Protein AF-A0A1A9C4Y2-F1 (afdb_monomer_lite)

pLDDT: mean 73.57, std 19.13, range [26.88, 97.81]

Foldseek 3Di:
DDDDDDDDDDDDDDPPDDPDVVVVVVVVPDDDPPPPDPQPAQLQNDFAAEEEEALAVLLVQLLVCQVVVHHFLQLLCLNNRNHQYEYEQVSLVVNLVVLVVCVVVPRPGDSVSSVCCSPVRVVVSYHYDHQPPQDFDPLLVVCCVPDVVCSSSVSVCQLQPQHAYDDPDPSCVVSVNHFPPSVVLSVLSNLLSVLSVLLVVLLVVVVVVPDPCPVLNVCCSVPVVVSLVVLVVQVVVCVVCVVVDDPVRNVVSVVCSVVCCVRRPVSVVSNVVSVVVSVVSGDYDQDPDPSSVVSNVVSRDRRD

Sequence (304 aa):
MMVHPTDIPGPARVPALRENPCTKALMGAYAPVMYSSTHPLPVTGGGFRLGVFDTSVLTSDVTAALKRGQPSSILAGMRHGTLRGFIPHYVWAEVPRVLADRKREGGTFDLARAERLWWQQYVPLLHVVCVDGLPMTAAADKLAHEDLSDVGILQLAGVLAPVVLLAADRDLIRQGVAVPNWEAVRSVLGRIGRAEAGMQGSTSTIVGAGCGLAGAVRLARAHPVAAGVVVAAAGAYAYLNRSRFSSDTRAKLAQFGTEAFKILGEPFVQHEVHGRDWNQAQRGTAGDDVLSQVARLLARAPSR

Secondary structure (DSSP, 8-state):
-PPP---PPPPPPPPP----HHHHHHHTT---------PPPPTT-PPPEEEEE-HHHHHHHHHHHHHHTS--HHHHHHHTTSEEEEEEHHHHHHHHHHHHHHHHTT--S-HHHHHHHIIIIIGGGEEEE--TTPPPPHHHHHHTTT-GGGHHHHHHHHHH-SBEEE---HHHHHTT-BPSSHHHHHHHHHHHHHHHHHHHHHHHHHHHT--STHHHHHHHHH-HHHHHHHHHHHHHHHHHTGGGS-HHHHHHHHHHHHHHHHHHTHHHHHHHHHHHHHHHH-BSPPP-SHHHHHHHHHHHSPP-

Structure (mmCIF, N/CA/C/O backbone):
data_AF-A0A1A9C4Y2-F1
#
_entry.id   AF-A0A1A9C4Y2-F1
#
loop_
_atom_site.group_PDB
_atom_site.id
_atom_site.type_symbol
_atom_site.label_atom_id
_atom_site.label_alt_id
_atom_site.label_comp_id
_atom_site.label_asym_id
_atom_site.label_entity_id
_atom_site.label_seq_id
_atom_site.pdbx_PDB_ins_code
_atom_site.Cartn_x
_atom_site.Cartn_y
_atom_site.Cartn_z
_atom_site.occupancy
_atom_site.B_iso_or_equiv
_atom_site.auth_seq_id
_atom_site.auth_comp_id
_atom_site.auth_asym_id
_atom_site.auth_atom_id
_atom_site.pdbx_PDB_model_num
ATOM 1 N N . MET A 1 1 ? 69.169 -45.550 1.983 1.00 40.50 1 MET A N 1
ATOM 2 C CA . MET A 1 1 ? 68.158 -45.042 1.034 1.00 40.50 1 MET A CA 1
ATOM 3 C C . MET A 1 1 ? 67.257 -44.105 1.832 1.00 40.50 1 MET A C 1
ATOM 5 O O . MET A 1 1 ? 66.413 -44.576 2.579 1.00 40.50 1 MET A O 1
ATOM 9 N N . MET A 1 2 ? 67.590 -42.810 1.847 1.00 32.75 2 MET A N 1
ATOM 10 C CA . MET A 1 2 ? 66.900 -41.784 2.642 1.00 32.75 2 MET A CA 1
ATOM 11 C C . MET A 1 2 ? 65.686 -41.277 1.864 1.00 32.75 2 MET A C 1
ATOM 13 O O . MET A 1 2 ? 65.822 -40.915 0.699 1.00 32.75 2 MET A O 1
ATOM 17 N N . VAL A 1 3 ? 64.521 -41.257 2.506 1.00 38.78 3 VAL A N 1
ATOM 18 C CA . VAL A 1 3 ? 63.283 -40.699 1.953 1.00 38.78 3 VAL A CA 1
ATOM 19 C C . VAL A 1 3 ? 63.138 -39.271 2.480 1.00 38.78 3 VAL A C 1
ATOM 21 O O . VAL A 1 3 ? 63.053 -39.061 3.688 1.00 38.78 3 VAL A O 1
ATOM 24 N N . HIS A 1 4 ? 63.160 -38.299 1.569 1.00 37.34 4 HIS A N 1
ATOM 25 C CA . HIS A 1 4 ? 62.875 -36.888 1.838 1.00 37.34 4 HIS A CA 1
ATOM 26 C C . HIS A 1 4 ? 61.364 -36.668 2.044 1.00 37.34 4 HIS A C 1
ATOM 28 O O . HIS A 1 4 ? 60.582 -37.194 1.252 1.00 37.34 4 HIS A O 1
ATOM 34 N N . PRO A 1 5 ? 60.936 -35.862 3.034 1.00 46.91 5 PRO A N 1
ATOM 35 C CA . PRO A 1 5 ? 59.549 -35.446 3.182 1.00 46.91 5 PRO A CA 1
ATOM 36 C C . PRO A 1 5 ? 59.369 -33.986 2.741 1.00 46.91 5 PRO A C 1
ATOM 38 O O . PRO A 1 5 ? 59.703 -33.065 3.481 1.00 46.91 5 PRO A O 1
ATOM 41 N N . THR A 1 6 ? 58.794 -33.766 1.563 1.00 44.69 6 THR A N 1
ATOM 42 C CA . THR A 1 6 ? 58.187 -32.484 1.176 1.00 44.69 6 THR A CA 1
ATOM 43 C C . THR A 1 6 ? 57.052 -32.779 0.211 1.00 44.69 6 THR A C 1
ATOM 45 O O . THR A 1 6 ? 57.321 -33.278 -0.873 1.00 44.69 6 THR A O 1
ATOM 48 N N . ASP A 1 7 ? 55.811 -32.558 0.655 1.00 37.84 7 ASP A N 1
ATOM 49 C CA . ASP A 1 7 ? 54.750 -31.885 -0.113 1.00 37.84 7 ASP A CA 1
ATOM 50 C C . ASP A 1 7 ? 53.434 -31.925 0.680 1.00 37.84 7 ASP A C 1
ATOM 52 O O . ASP A 1 7 ? 52.644 -32.864 0.609 1.00 37.84 7 ASP A O 1
ATOM 56 N N . ILE A 1 8 ? 53.207 -30.874 1.475 1.00 44.69 8 ILE A N 1
ATOM 57 C CA . ILE A 1 8 ? 51.890 -30.547 2.033 1.00 44.69 8 ILE A CA 1
ATOM 58 C C . ILE A 1 8 ? 51.267 -29.506 1.090 1.00 44.69 8 ILE A C 1
ATOM 60 O O . ILE A 1 8 ? 51.819 -28.409 0.975 1.00 44.69 8 ILE A O 1
ATOM 64 N N . PRO A 1 9 ? 50.142 -29.792 0.411 1.00 43.38 9 PRO A N 1
ATOM 65 C CA . PRO A 1 9 ? 49.471 -28.799 -0.416 1.00 43.38 9 PRO A CA 1
ATOM 66 C C . PRO A 1 9 ? 48.837 -27.711 0.464 1.00 43.38 9 PRO A C 1
ATOM 68 O O . PRO A 1 9 ? 48.047 -27.993 1.365 1.00 43.38 9 PRO A O 1
ATOM 71 N N . GLY A 1 10 ? 49.209 -26.455 0.203 1.00 47.53 10 GLY A N 1
ATOM 72 C CA . GLY A 1 10 ? 48.652 -25.276 0.867 1.00 47.53 10 GLY A CA 1
ATOM 73 C C . GLY A 1 10 ? 47.168 -25.042 0.537 1.00 47.53 10 GLY A C 1
ATOM 74 O O . GLY A 1 10 ? 46.666 -25.544 -0.471 1.00 47.53 10 GLY A O 1
ATOM 75 N N . PRO A 1 11 ? 46.446 -24.272 1.372 1.00 41.12 11 PRO A N 1
ATOM 76 C CA . PRO A 1 11 ? 45.010 -24.072 1.228 1.00 41.12 11 PRO A CA 1
ATOM 77 C C . PRO A 1 11 ? 44.665 -23.345 -0.077 1.00 41.12 11 PRO A C 1
ATOM 79 O O . PRO A 1 11 ? 45.258 -22.323 -0.430 1.00 41.12 11 PRO A O 1
ATOM 82 N N . ALA A 1 12 ? 43.667 -23.887 -0.776 1.00 40.19 12 ALA A N 1
ATOM 83 C CA . ALA A 1 12 ? 43.090 -23.317 -1.982 1.00 40.19 12 ALA A CA 1
ATOM 84 C C . ALA A 1 12 ? 42.661 -21.858 -1.753 1.00 40.19 12 ALA A C 1
ATOM 86 O O . ALA A 1 12 ? 41.951 -21.539 -0.797 1.00 40.19 12 ALA A O 1
ATOM 87 N N . ARG A 1 13 ? 43.092 -20.969 -2.655 1.00 39.22 13 ARG A N 1
ATOM 88 C CA . ARG A 1 13 ? 42.659 -19.569 -2.697 1.00 39.22 13 ARG A CA 1
ATOM 89 C C . ARG A 1 13 ? 41.138 -19.514 -2.841 1.00 39.22 13 ARG A C 1
ATOM 91 O O . ARG A 1 13 ? 40.595 -19.937 -3.859 1.00 39.22 13 ARG A O 1
ATOM 98 N N . VAL A 1 14 ? 40.474 -18.960 -1.831 1.00 38.97 14 VAL A N 1
ATOM 99 C CA . VAL A 1 14 ? 39.060 -18.572 -1.883 1.00 38.97 14 VAL A CA 1
ATOM 100 C C . VAL A 1 14 ? 38.890 -17.556 -3.023 1.00 38.97 14 VAL A C 1
ATOM 102 O O . VAL A 1 14 ? 39.620 -16.560 -3.043 1.00 38.97 14 VAL A O 1
ATOM 105 N N . PRO A 1 15 ? 37.988 -17.778 -3.996 1.00 40.22 15 PRO A N 1
ATOM 106 C CA . PRO A 1 15 ? 37.733 -16.797 -5.040 1.00 40.22 15 PRO A CA 1
ATOM 107 C C . PRO A 1 15 ? 37.172 -15.519 -4.413 1.00 40.22 15 PRO A C 1
ATOM 109 O O . PRO A 1 15 ? 36.261 -15.563 -3.586 1.00 40.22 15 PRO A O 1
ATOM 112 N N . ALA A 1 16 ? 37.744 -14.381 -4.806 1.00 39.72 16 ALA A N 1
ATOM 113 C CA . ALA A 1 16 ? 37.289 -13.062 -4.398 1.00 39.72 16 ALA A CA 1
ATOM 114 C C . ALA A 1 16 ? 35.780 -12.929 -4.659 1.00 39.72 16 ALA A C 1
ATOM 116 O O . ALA A 1 16 ? 35.327 -13.084 -5.796 1.00 39.72 16 ALA A O 1
ATOM 117 N N . LEU A 1 17 ? 35.014 -12.654 -3.600 1.00 41.69 17 LEU A N 1
ATOM 118 C CA . LEU A 1 17 ? 33.620 -12.234 -3.689 1.00 41.69 17 LEU A CA 1
ATOM 119 C C . LEU A 1 17 ? 33.554 -11.054 -4.663 1.00 41.69 17 LEU A C 1
ATOM 121 O O . LEU A 1 17 ? 34.039 -9.965 -4.358 1.00 41.69 17 LEU A O 1
ATOM 125 N N . ARG A 1 18 ? 32.995 -11.284 -5.857 1.00 40.78 18 ARG A N 1
ATOM 126 C CA . ARG A 1 18 ? 32.636 -10.212 -6.788 1.00 40.78 18 ARG A CA 1
ATOM 127 C C . ARG A 1 18 ? 31.735 -9.242 -6.030 1.00 40.78 18 ARG A C 1
ATOM 129 O O . ARG A 1 18 ? 30.640 -9.619 -5.618 1.00 40.78 18 ARG A O 1
ATOM 136 N N . GLU A 1 19 ? 32.213 -8.018 -5.833 1.00 41.62 19 GLU A N 1
ATOM 137 C CA . GLU A 1 19 ? 31.422 -6.931 -5.264 1.00 41.62 19 GLU A CA 1
ATOM 138 C C . GLU A 1 19 ? 30.123 -6.784 -6.066 1.00 41.62 19 GLU A C 1
ATOM 140 O O . GLU A 1 19 ? 30.147 -6.614 -7.287 1.00 41.62 19 GLU A O 1
ATOM 145 N N . ASN A 1 20 ? 28.983 -6.895 -5.380 1.00 47.50 20 ASN A N 1
ATOM 146 C CA . ASN A 1 20 ? 27.672 -6.760 -5.998 1.00 47.50 20 ASN A CA 1
ATOM 147 C C . ASN A 1 20 ? 27.503 -5.308 -6.510 1.00 47.50 20 ASN A C 1
ATOM 149 O O . ASN A 1 20 ? 27.647 -4.370 -5.716 1.00 47.50 20 ASN A O 1
ATOM 153 N N . PRO A 1 21 ? 27.201 -5.085 -7.805 1.00 48.34 21 PRO A N 1
ATOM 154 C CA . PRO A 1 21 ? 27.026 -3.746 -8.372 1.00 48.34 21 PRO A CA 1
ATOM 155 C C . PRO A 1 21 ? 25.936 -2.918 -7.668 1.00 48.34 21 PRO A C 1
ATOM 157 O O . PRO A 1 21 ? 26.051 -1.690 -7.619 1.00 48.34 21 PRO A O 1
ATOM 160 N N . CYS A 1 22 ? 24.946 -3.552 -7.027 1.00 45.97 22 CYS A N 1
ATOM 161 C CA . CYS A 1 22 ? 23.945 -2.858 -6.213 1.00 45.97 22 CYS A CA 1
ATOM 162 C C . CYS A 1 22 ? 24.547 -2.169 -4.986 1.00 45.97 22 CYS A C 1
ATOM 164 O O . CYS A 1 22 ? 24.126 -1.067 -4.640 1.00 45.97 22 CYS A O 1
ATOM 166 N N . THR A 1 23 ? 25.559 -2.767 -4.350 1.00 46.84 23 THR A N 1
ATOM 167 C CA . THR A 1 23 ? 26.225 -2.168 -3.185 1.00 46.84 23 THR A CA 1
ATOM 168 C C . THR A 1 23 ? 26.945 -0.883 -3.585 1.00 46.84 23 THR A C 1
ATOM 170 O O . THR A 1 23 ? 26.918 0.099 -2.852 1.00 46.84 23 THR A O 1
ATOM 173 N N . LYS A 1 24 ? 27.523 -0.845 -4.792 1.00 43.41 24 LYS A N 1
ATOM 174 C CA . LYS A 1 24 ? 28.260 0.314 -5.310 1.00 43.41 24 LYS A CA 1
ATOM 175 C C . LYS A 1 24 ? 27.331 1.446 -5.766 1.00 43.41 24 LYS A C 1
ATOM 177 O O . LYS A 1 24 ? 27.622 2.610 -5.500 1.00 43.41 24 LYS A O 1
ATOM 182 N N . ALA A 1 25 ? 26.194 1.110 -6.381 1.00 49.69 25 ALA A N 1
ATOM 183 C CA . ALA A 1 25 ? 25.176 2.084 -6.784 1.00 49.69 25 ALA A CA 1
ATOM 184 C C . ALA A 1 25 ? 24.425 2.691 -5.582 1.00 49.69 25 ALA A C 1
ATOM 186 O O . ALA A 1 25 ? 24.141 3.887 -5.583 1.00 49.69 25 ALA A O 1
ATOM 187 N N . LEU A 1 26 ? 24.162 1.899 -4.533 1.00 47.72 26 LEU A N 1
ATOM 188 C CA . LEU A 1 26 ? 23.546 2.387 -3.294 1.00 47.72 26 LEU A CA 1
ATOM 189 C C . LEU A 1 26 ? 24.539 3.138 -2.394 1.00 47.72 26 LEU A C 1
ATOM 191 O O . LEU A 1 26 ? 24.135 4.070 -1.714 1.00 47.72 26 LEU A O 1
ATOM 195 N N . MET A 1 27 ? 25.833 2.802 -2.389 1.00 41.94 27 MET A N 1
ATOM 196 C CA . MET A 1 27 ? 26.816 3.514 -1.553 1.00 41.94 27 MET A CA 1
ATOM 197 C C . MET A 1 27 ? 27.330 4.826 -2.164 1.00 41.94 27 MET A C 1
ATOM 199 O O . MET A 1 27 ? 27.737 5.713 -1.420 1.00 41.94 27 MET A O 1
ATOM 203 N N . GLY A 1 28 ? 27.288 4.999 -3.490 1.00 38.50 28 GLY A N 1
ATOM 204 C CA . GLY A 1 28 ? 27.789 6.212 -4.154 1.00 38.50 28 GLY A CA 1
ATOM 205 C C . GLY A 1 28 ? 26.920 7.469 -3.984 1.00 38.50 28 GLY A C 1
ATOM 206 O O . GLY A 1 28 ? 27.377 8.561 -4.309 1.00 38.50 28 GLY A O 1
ATOM 207 N N . ALA A 1 29 ? 25.686 7.332 -3.484 1.00 45.38 29 ALA A N 1
ATOM 208 C CA . ALA A 1 29 ? 24.693 8.413 -3.444 1.00 45.38 29 ALA A CA 1
ATOM 209 C C . ALA A 1 29 ? 24.212 8.808 -2.032 1.00 45.38 29 ALA A C 1
ATOM 211 O O . ALA A 1 29 ? 23.325 9.651 -1.912 1.00 45.38 29 ALA A O 1
ATOM 212 N N . TYR A 1 30 ? 24.771 8.236 -0.960 1.00 45.28 30 TYR A N 1
ATOM 213 C CA . TYR A 1 30 ? 24.241 8.427 0.394 1.00 45.28 30 TYR A CA 1
ATOM 214 C C . TYR A 1 30 ? 25.250 9.086 1.339 1.00 45.28 30 TYR A C 1
ATOM 216 O O . TYR A 1 30 ? 26.221 8.475 1.779 1.00 45.28 30 TYR A O 1
ATOM 224 N N . ALA A 1 31 ? 24.948 10.324 1.740 1.00 34.75 31 ALA A N 1
ATOM 225 C CA . ALA A 1 31 ? 25.305 10.778 3.078 1.00 34.75 31 ALA A CA 1
ATOM 226 C C . ALA A 1 31 ? 24.549 9.896 4.096 1.00 34.75 31 ALA A C 1
ATOM 228 O O . ALA A 1 31 ? 23.373 9.590 3.866 1.00 34.75 31 ALA A O 1
ATOM 229 N N . PRO A 1 32 ? 25.174 9.468 5.205 1.00 32.84 32 PRO A N 1
ATOM 230 C CA . PRO A 1 32 ? 24.534 8.598 6.178 1.00 32.84 32 PRO A CA 1
ATOM 231 C C . PRO A 1 32 ? 23.511 9.407 6.977 1.00 32.84 32 PRO A C 1
ATOM 233 O O . PRO A 1 32 ? 23.810 9.956 8.034 1.00 32.84 32 PRO A O 1
ATOM 236 N N . VAL A 1 33 ? 22.281 9.495 6.476 1.00 34.59 33 VAL A N 1
ATOM 237 C CA . VAL A 1 33 ? 21.148 9.910 7.299 1.00 34.59 33 VAL A CA 1
ATOM 238 C C . VAL A 1 33 ? 20.671 8.662 8.032 1.00 34.59 33 VAL A C 1
ATOM 240 O O . VAL A 1 33 ? 19.925 7.853 7.484 1.00 34.59 33 VAL A O 1
ATOM 243 N N . MET A 1 34 ? 21.146 8.474 9.266 1.00 26.88 34 MET A N 1
ATOM 244 C CA . MET A 1 34 ? 20.536 7.529 10.202 1.00 26.88 34 MET A CA 1
ATOM 245 C C . MET A 1 34 ? 19.100 7.987 10.484 1.00 26.88 34 MET A C 1
ATOM 247 O O . MET A 1 34 ? 18.851 8.786 11.384 1.00 26.88 34 MET A O 1
ATOM 251 N N . TYR A 1 35 ? 18.143 7.497 9.701 1.00 38.75 35 TYR A N 1
ATOM 252 C CA . TYR A 1 35 ? 16.731 7.592 10.042 1.00 38.75 35 TYR A CA 1
ATOM 253 C C . TYR A 1 35 ? 16.422 6.522 11.091 1.00 38.75 35 TYR A C 1
ATOM 255 O O . TYR A 1 35 ? 16.085 5.392 10.753 1.00 38.75 35 TYR A O 1
ATOM 263 N N . SER A 1 36 ? 16.524 6.884 12.374 1.00 33.50 36 SER A N 1
ATOM 264 C CA . SER A 1 36 ? 15.801 6.156 13.420 1.00 33.50 36 SER A CA 1
ATOM 265 C C . SER A 1 36 ? 14.328 6.500 13.248 1.00 33.50 36 SER A C 1
ATOM 267 O O . SER A 1 36 ? 13.845 7.538 13.701 1.00 33.50 36 SER A O 1
ATOM 269 N N . SER A 1 37 ? 13.630 5.669 12.485 1.00 41.12 37 SER A N 1
ATOM 270 C CA . SER A 1 37 ? 12.201 5.820 12.303 1.00 41.12 37 SER A CA 1
ATOM 271 C C . SER A 1 37 ? 11.471 4.987 13.347 1.00 41.12 37 SER A C 1
ATOM 273 O O . SER A 1 37 ? 11.148 3.813 13.141 1.00 41.12 37 SER A O 1
ATOM 275 N N . THR A 1 38 ? 11.201 5.613 14.492 1.00 45.81 38 THR A N 1
ATOM 276 C CA . THR A 1 38 ? 10.224 5.121 15.466 1.00 45.81 38 THR A CA 1
ATOM 277 C C . THR A 1 38 ? 8.823 5.322 14.891 1.00 45.81 38 THR A C 1
ATOM 279 O O . THR A 1 38 ? 8.076 6.221 15.275 1.00 45.81 38 THR A O 1
ATOM 282 N N . HIS A 1 39 ? 8.457 4.495 13.912 1.00 54.53 39 HIS A N 1
ATOM 283 C CA . HIS A 1 39 ? 7.082 4.450 13.442 1.00 54.53 39 HIS A CA 1
ATOM 284 C C . HIS A 1 39 ? 6.188 3.914 14.565 1.00 54.53 39 HIS A C 1
ATOM 286 O O . HIS A 1 39 ? 6.502 2.869 15.146 1.00 54.53 39 HIS A O 1
ATOM 292 N N . PRO A 1 40 ? 5.080 4.600 14.892 1.00 53.28 40 PRO A N 1
ATOM 293 C CA . PRO A 1 40 ? 4.144 4.099 15.882 1.00 53.28 40 PRO A CA 1
ATOM 294 C C . PRO A 1 40 ? 3.589 2.751 15.413 1.00 53.28 40 PRO A C 1
ATOM 296 O O . PRO A 1 40 ? 3.188 2.593 14.260 1.00 53.28 40 PRO A O 1
ATOM 299 N N . LEU A 1 41 ? 3.593 1.767 16.313 1.00 60.19 41 LEU A N 1
ATOM 300 C CA . LEU A 1 41 ? 2.946 0.482 16.070 1.00 60.19 41 LEU A CA 1
ATOM 301 C C . LEU A 1 41 ? 1.427 0.688 15.922 1.00 60.19 41 LEU A C 1
ATOM 303 O O . LEU A 1 41 ? 0.868 1.546 16.619 1.00 60.19 41 LEU A O 1
ATOM 307 N N . PRO A 1 42 ? 0.746 -0.103 15.071 1.00 60.50 42 PRO A N 1
ATOM 308 C CA . PRO A 1 42 ? -0.710 -0.086 14.978 1.00 60.50 42 PRO A CA 1
ATOM 309 C C . PRO A 1 42 ? -1.357 -0.263 16.352 1.00 60.50 42 PRO A C 1
ATOM 311 O O . PRO A 1 42 ? -0.952 -1.121 17.142 1.00 60.50 42 PRO A O 1
ATOM 314 N N . VAL A 1 43 ? -2.398 0.523 16.636 1.00 56.78 43 VAL A N 1
ATOM 315 C CA . VAL A 1 43 ? -3.063 0.528 17.957 1.00 56.78 43 VAL A CA 1
ATOM 316 C C . VAL A 1 43 ? -3.695 -0.819 18.300 1.00 56.78 43 VAL A C 1
ATOM 318 O O . VAL A 1 43 ? -3.795 -1.171 19.471 1.00 56.78 43 VAL A O 1
ATOM 321 N N . THR A 1 44 ? -4.096 -1.585 17.289 1.00 55.53 44 THR A N 1
ATOM 322 C CA . THR A 1 44 ? -4.737 -2.892 17.457 1.00 55.53 44 THR A CA 1
ATOM 323 C C . THR A 1 44 ? -3.750 -4.023 17.743 1.00 55.53 44 THR A C 1
ATOM 325 O O . THR A 1 44 ? -4.175 -5.166 17.883 1.00 55.53 44 THR A O 1
ATOM 328 N N . GLY A 1 45 ? -2.439 -3.748 17.806 1.00 52.19 45 GLY A N 1
ATOM 329 C CA . GLY A 1 45 ? -1.410 -4.781 17.963 1.00 52.19 45 GLY A CA 1
ATOM 330 C C . GLY A 1 45 ? -1.298 -5.732 16.763 1.00 52.19 45 GLY A C 1
ATOM 331 O O . GLY A 1 45 ? -0.500 -6.667 16.794 1.00 52.19 45 GLY A O 1
ATOM 332 N N . GLY A 1 46 ? -2.079 -5.501 15.700 1.00 55.72 46 GLY A N 1
ATOM 333 C CA . GLY A 1 46 ? -1.972 -6.221 14.438 1.00 55.72 46 GLY A CA 1
ATOM 334 C C . GLY A 1 46 ? -0.652 -5.897 13.741 1.00 55.72 46 GLY A C 1
ATOM 335 O O . GLY A 1 46 ? -0.196 -4.754 13.756 1.00 55.72 46 GL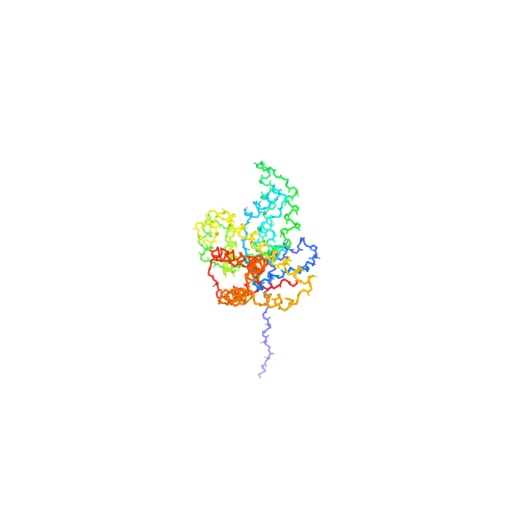Y A O 1
ATOM 336 N N . GLY A 1 47 ? -0.026 -6.907 13.134 1.00 65.50 47 GLY A N 1
ATOM 337 C CA . GLY A 1 47 ? 1.188 -6.716 12.339 1.00 65.50 47 GLY A CA 1
ATOM 338 C C . GLY A 1 47 ? 0.966 -5.769 11.154 1.00 65.50 47 GLY A C 1
ATOM 339 O O . GLY A 1 47 ? -0.162 -5.563 10.703 1.00 65.50 47 GLY A O 1
ATOM 340 N N . PHE A 1 48 ? 2.055 -5.204 10.629 1.00 75.00 48 PHE A N 1
ATOM 341 C CA . PHE A 1 48 ? 2.006 -4.323 9.462 1.00 75.00 48 PHE A CA 1
ATOM 342 C C . PHE A 1 48 ? 1.315 -5.003 8.276 1.00 75.00 48 PHE A C 1
ATOM 344 O O . PHE A 1 48 ? 1.623 -6.146 7.925 1.00 75.00 48 PHE A O 1
ATOM 351 N N . ARG A 1 49 ? 0.422 -4.268 7.609 1.00 86.75 49 ARG A N 1
ATOM 352 C CA . ARG A 1 49 ? -0.099 -4.673 6.302 1.00 86.75 49 ARG A CA 1
ATOM 353 C C . ARG A 1 49 ? 1.005 -4.490 5.276 1.00 86.75 49 ARG A C 1
ATOM 355 O O . ARG A 1 49 ? 1.584 -3.412 5.206 1.00 86.75 49 ARG A O 1
ATOM 362 N N . LEU A 1 50 ? 1.302 -5.521 4.498 1.00 91.31 50 LEU A N 1
ATOM 363 C CA . LEU A 1 50 ? 2.362 -5.463 3.495 1.00 91.31 50 LEU A CA 1
ATOM 364 C C . LEU A 1 50 ? 1.769 -5.030 2.152 1.00 91.31 50 LEU A C 1
ATOM 366 O O . LEU A 1 50 ? 0.786 -5.620 1.695 1.00 91.31 50 LEU A O 1
ATOM 370 N N . GLY A 1 51 ? 2.359 -4.006 1.537 1.00 93.12 51 GLY A N 1
ATOM 371 C CA . GLY A 1 51 ? 2.033 -3.563 0.185 1.00 93.12 51 GLY A CA 1
ATOM 372 C C . GLY A 1 51 ? 3.283 -3.517 -0.684 1.00 93.12 51 GLY A C 1
ATOM 373 O O . GLY A 1 51 ? 4.305 -2.988 -0.249 1.00 93.12 51 GLY A O 1
ATOM 374 N N . VAL A 1 52 ? 3.195 -4.055 -1.898 1.00 95.12 52 VAL A N 1
ATOM 375 C CA . VAL A 1 52 ? 4.204 -3.870 -2.950 1.00 95.12 52 VAL A CA 1
ATOM 376 C C . VAL A 1 52 ? 3.622 -2.911 -3.980 1.00 95.12 52 VAL A C 1
ATOM 378 O O . VAL A 1 52 ? 2.459 -3.063 -4.359 1.00 95.12 52 VAL A O 1
ATOM 381 N N . PHE A 1 53 ? 4.404 -1.921 -4.404 1.00 94.81 53 PHE A N 1
ATOM 382 C CA . PHE A 1 53 ? 3.947 -0.907 -5.353 1.00 94.81 53 PHE A CA 1
ATOM 383 C C . PHE A 1 53 ? 4.805 -0.889 -6.609 1.00 94.81 53 PHE A C 1
ATOM 385 O O . PHE A 1 53 ? 6.033 -0.971 -6.530 1.00 94.81 53 PHE A O 1
ATOM 392 N N . ASP A 1 54 ? 4.149 -0.719 -7.749 1.00 92.00 54 ASP A N 1
ATOM 393 C CA . ASP A 1 54 ? 4.806 -0.404 -9.010 1.00 92.00 54 ASP A CA 1
ATOM 394 C C . ASP A 1 54 ? 5.019 1.116 -9.179 1.00 92.00 54 ASP A C 1
ATOM 396 O O . ASP A 1 54 ? 4.537 1.961 -8.407 1.00 92.00 54 ASP A O 1
ATOM 400 N N . THR A 1 55 ? 5.745 1.479 -10.235 1.00 93.75 55 THR A N 1
ATOM 401 C CA . THR A 1 55 ? 5.990 2.876 -10.609 1.00 93.75 55 THR A CA 1
ATOM 402 C C . THR A 1 55 ? 4.691 3.599 -10.985 1.00 93.75 55 THR A C 1
ATOM 404 O O . THR A 1 55 ? 4.493 4.773 -10.641 1.00 93.75 55 THR A O 1
ATOM 407 N N . SER A 1 56 ? 3.768 2.916 -11.668 1.00 91.50 56 SER A N 1
ATOM 408 C CA . SER A 1 56 ? 2.534 3.514 -12.185 1.00 91.50 56 SER A CA 1
ATOM 409 C C . SER A 1 56 ? 1.571 3.949 -11.067 1.00 91.50 56 SER A C 1
ATOM 411 O O . SER A 1 56 ? 0.982 5.035 -11.149 1.00 91.50 56 SER A O 1
ATOM 413 N N . VAL A 1 57 ? 1.468 3.171 -9.987 1.00 93.44 57 VAL A N 1
ATOM 414 C CA . VAL A 1 57 ? 0.674 3.467 -8.792 1.00 93.44 57 VAL A CA 1
ATOM 415 C C . VAL A 1 57 ? 1.287 4.625 -8.033 1.00 93.44 57 VAL A C 1
ATOM 417 O O . VAL A 1 57 ? 0.578 5.585 -7.735 1.00 93.44 57 VAL A O 1
ATOM 420 N N . LEU A 1 58 ? 2.594 4.594 -7.760 1.00 96.00 58 LEU A N 1
ATOM 421 C CA . LEU A 1 58 ? 3.251 5.642 -6.973 1.00 96.00 58 LEU A CA 1
ATOM 422 C C . LEU A 1 58 ? 3.207 7.001 -7.671 1.00 96.00 58 LEU A C 1
ATOM 424 O O . LEU A 1 58 ? 2.885 8.011 -7.046 1.00 96.00 58 LEU A O 1
ATOM 428 N N . THR A 1 59 ? 3.444 7.040 -8.979 1.00 96.06 59 THR A N 1
ATOM 429 C CA . THR A 1 59 ? 3.355 8.278 -9.769 1.00 96.06 59 THR A CA 1
ATOM 430 C C . THR A 1 59 ? 1.920 8.820 -9.816 1.00 96.06 59 THR A C 1
ATOM 432 O O . THR A 1 59 ? 1.692 10.027 -9.670 1.00 96.06 59 THR A O 1
ATOM 435 N N . SER A 1 60 ? 0.922 7.942 -9.948 1.00 94.12 60 SER A N 1
ATOM 436 C CA . SER A 1 60 ? -0.499 8.320 -9.918 1.00 94.12 60 SER A CA 1
ATOM 437 C C . SER A 1 60 ? -0.945 8.786 -8.531 1.00 94.12 60 SER A C 1
ATOM 439 O O . SER A 1 60 ? -1.743 9.713 -8.397 1.00 94.12 60 SER A O 1
ATOM 441 N N . ASP A 1 61 ? -0.409 8.183 -7.476 1.00 94.44 61 ASP A N 1
ATOM 442 C CA . ASP A 1 61 ? -0.741 8.525 -6.102 1.00 94.44 61 ASP A CA 1
ATOM 443 C C . ASP A 1 61 ? -0.089 9.846 -5.655 1.00 94.44 61 ASP A C 1
ATOM 445 O O . ASP A 1 61 ? -0.768 10.692 -5.066 1.00 94.44 61 ASP A O 1
ATOM 449 N N . VAL A 1 62 ? 1.171 10.095 -6.038 1.00 95.94 62 VAL A N 1
ATOM 450 C CA . VAL A 1 62 ? 1.875 11.380 -5.856 1.00 95.94 62 VAL A CA 1
ATOM 451 C C . VAL A 1 62 ? 1.122 12.522 -6.540 1.00 95.94 62 VAL A C 1
ATOM 453 O O . VAL A 1 62 ? 0.805 13.532 -5.905 1.00 95.94 62 VAL A O 1
ATOM 456 N N . THR A 1 63 ? 0.780 12.363 -7.820 1.00 95.12 63 THR A N 1
ATOM 457 C CA . THR A 1 63 ? 0.058 13.399 -8.579 1.00 95.12 63 THR A CA 1
ATOM 458 C C . THR A 1 63 ? -1.348 13.643 -8.021 1.00 95.12 63 THR A C 1
ATOM 460 O O . THR A 1 63 ? -1.769 14.796 -7.876 1.00 95.12 63 THR A O 1
ATOM 463 N N . ALA A 1 64 ? -2.057 12.589 -7.607 1.00 91.50 64 ALA A N 1
ATOM 464 C CA . ALA A 1 64 ? -3.362 12.711 -6.961 1.00 91.50 64 ALA A C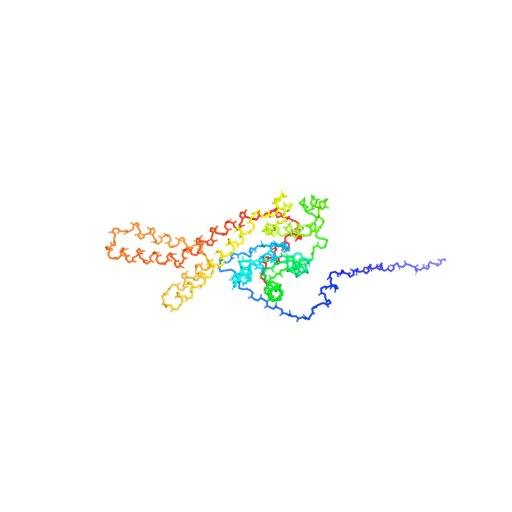A 1
ATOM 465 C C . ALA A 1 64 ? -3.293 13.366 -5.570 1.00 91.50 64 ALA A C 1
ATOM 467 O O . ALA A 1 64 ? -4.227 14.074 -5.183 1.00 91.50 64 ALA A O 1
ATOM 468 N N . ALA A 1 65 ? -2.232 13.130 -4.793 1.00 92.94 65 ALA A N 1
ATOM 469 C CA . ALA A 1 65 ? -2.017 13.787 -3.503 1.00 92.94 65 ALA A CA 1
ATOM 470 C C . ALA A 1 65 ? -1.809 15.298 -3.682 1.00 92.94 65 ALA A C 1
ATOM 472 O O . ALA A 1 65 ? -2.453 16.097 -3.002 1.00 92.94 65 ALA A O 1
ATOM 473 N N . LEU A 1 66 ? -0.993 15.697 -4.665 1.00 93.25 66 LEU A N 1
ATOM 474 C CA . LEU A 1 66 ? -0.789 17.110 -4.993 1.00 93.25 66 LEU A CA 1
ATOM 475 C C . LEU A 1 66 ? -2.077 17.797 -5.436 1.00 93.25 66 LEU A C 1
ATOM 477 O O . LEU A 1 66 ? -2.394 18.869 -4.926 1.00 93.25 66 LEU A O 1
ATOM 481 N N . LYS A 1 67 ? -2.840 17.171 -6.340 1.00 90.88 67 LYS A N 1
ATOM 482 C CA . LYS A 1 67 ? -4.107 17.729 -6.835 1.00 90.88 67 LYS A CA 1
ATOM 483 C C . LYS A 1 67 ? -5.121 17.952 -5.710 1.00 90.88 67 LYS A C 1
ATOM 485 O O . LYS A 1 67 ? -5.887 18.906 -5.760 1.00 90.88 67 LYS A O 1
ATOM 490 N N . ARG A 1 68 ? -5.128 17.077 -4.699 1.00 89.50 68 ARG A N 1
ATOM 491 C CA . ARG A 1 68 ? -6.023 17.174 -3.535 1.00 89.50 68 ARG A CA 1
ATOM 492 C C . ARG A 1 68 ? -5.495 18.082 -2.423 1.00 89.50 68 ARG A C 1
ATOM 494 O O . ARG A 1 68 ? -6.259 18.417 -1.526 1.00 89.50 68 ARG A O 1
ATOM 501 N N . GLY A 1 69 ? -4.209 18.435 -2.438 1.00 88.44 69 GLY A N 1
ATOM 502 C CA . GLY A 1 69 ? -3.562 19.159 -1.340 1.00 88.44 69 GLY A CA 1
ATOM 503 C C . GLY A 1 69 ? -3.529 18.380 -0.018 1.00 88.44 69 GLY A C 1
ATOM 504 O O . GLY A 1 69 ? -3.376 18.983 1.038 1.00 88.44 69 GLY A O 1
ATOM 505 N N . GLN A 1 70 ? -3.700 17.056 -0.062 1.00 86.62 70 GLN A N 1
ATOM 506 C CA . GLN A 1 70 ? -3.793 16.182 1.109 1.00 86.62 70 GLN A CA 1
ATOM 507 C C . GLN A 1 70 ? -2.940 14.926 0.892 1.00 86.62 70 GLN A C 1
ATOM 509 O O . GLN A 1 70 ? -2.834 14.464 -0.251 1.00 86.62 70 GLN A O 1
ATOM 514 N N . PRO A 1 71 ? -2.352 14.337 1.955 1.00 85.44 71 PRO A N 1
ATOM 515 C CA . PRO A 1 71 ? -1.668 13.054 1.849 1.00 85.44 71 PRO A CA 1
ATOM 516 C C . PRO A 1 71 ? -2.579 11.994 1.225 1.00 85.44 71 PRO A C 1
ATOM 518 O O . PRO A 1 71 ? -3.774 11.921 1.524 1.00 85.44 71 PRO A O 1
ATOM 521 N N . SER A 1 72 ? -2.017 11.151 0.363 1.00 90.50 72 SER A N 1
ATOM 522 C CA . SER A 1 72 ? -2.745 9.991 -0.136 1.00 90.50 72 SER A CA 1
ATOM 523 C C . SER A 1 72 ? -2.982 8.967 0.973 1.00 90.50 72 SER A C 1
ATOM 525 O O . SER A 1 72 ? -2.329 8.980 2.016 1.00 90.50 72 SER A O 1
ATOM 527 N N . SER A 1 73 ? -3.898 8.030 0.734 1.00 89.00 73 SER A N 1
ATOM 528 C CA . SER A 1 73 ? -4.146 6.928 1.664 1.00 89.00 73 SER A CA 1
ATOM 529 C C . SER A 1 73 ? -2.950 5.984 1.812 1.00 89.00 73 SER A C 1
ATOM 531 O O . SER A 1 73 ? -2.766 5.435 2.893 1.00 89.00 73 SER A O 1
ATOM 533 N N . ILE A 1 74 ? -2.117 5.836 0.775 1.00 91.88 74 ILE A N 1
ATOM 534 C CA . ILE A 1 74 ? -0.868 5.063 0.846 1.00 91.88 74 ILE A CA 1
ATOM 535 C C . ILE A 1 74 ? 0.131 5.788 1.751 1.00 91.88 74 ILE A C 1
ATOM 537 O O . ILE A 1 74 ? 0.605 5.214 2.729 1.00 91.88 74 ILE A O 1
ATOM 541 N N . LEU A 1 75 ? 0.387 7.075 1.490 1.00 91.81 75 LEU A N 1
ATOM 542 C CA . LEU A 1 75 ? 1.320 7.873 2.282 1.00 91.81 75 LEU A CA 1
ATOM 543 C C . LEU A 1 75 ? 0.876 7.996 3.744 1.00 91.81 75 LEU A C 1
ATOM 545 O O . LEU A 1 75 ? 1.684 7.821 4.654 1.00 91.81 75 LEU A O 1
ATOM 549 N N . ALA A 1 76 ? -0.407 8.270 3.983 1.00 88.31 76 ALA A N 1
ATOM 550 C CA . ALA A 1 76 ? -0.976 8.296 5.326 1.00 88.31 76 ALA A CA 1
ATOM 551 C C . ALA A 1 76 ? -0.852 6.923 6.001 1.00 88.31 76 ALA A C 1
ATOM 553 O O . ALA A 1 76 ? -0.424 6.840 7.150 1.00 88.31 76 ALA A O 1
ATOM 554 N N . GLY A 1 77 ? -1.159 5.846 5.274 1.00 86.19 77 GLY A N 1
ATOM 555 C CA . GLY A 1 77 ? -1.060 4.486 5.786 1.00 86.19 77 GLY A CA 1
ATOM 556 C C . GLY A 1 77 ? 0.349 4.143 6.269 1.00 86.19 77 GLY A C 1
ATOM 557 O O . GLY A 1 77 ? 0.493 3.608 7.370 1.00 86.19 77 GLY A O 1
ATOM 558 N N . MET A 1 78 ? 1.372 4.511 5.489 1.00 90.12 78 MET A N 1
ATOM 559 C CA . MET A 1 78 ? 2.779 4.321 5.857 1.00 90.12 78 MET A CA 1
ATOM 560 C C . MET A 1 78 ? 3.196 5.196 7.041 1.00 90.12 78 MET A C 1
ATOM 562 O O . MET A 1 78 ? 3.807 4.705 7.985 1.00 90.12 78 MET A O 1
ATOM 566 N N . ARG A 1 79 ? 2.807 6.478 7.049 1.00 86.88 79 ARG A N 1
ATOM 567 C CA . ARG A 1 79 ? 3.108 7.407 8.154 1.00 86.88 79 ARG A CA 1
ATOM 568 C C . ARG A 1 79 ? 2.568 6.945 9.499 1.00 86.88 79 ARG A C 1
ATOM 570 O O . ARG A 1 79 ? 3.222 7.138 10.519 1.00 86.88 79 ARG A O 1
ATOM 577 N N . HIS A 1 80 ? 1.375 6.365 9.491 1.00 78.88 80 HIS A N 1
ATOM 578 C CA . HIS A 1 80 ? 0.705 5.893 10.697 1.00 78.88 80 HIS A CA 1
ATOM 579 C C . HIS A 1 80 ? 1.055 4.442 11.052 1.00 78.88 80 HIS A C 1
ATOM 581 O O . HIS A 1 80 ? 0.464 3.897 11.975 1.00 78.88 80 HIS A O 1
ATOM 587 N N . GLY A 1 81 ? 1.980 3.803 10.324 1.00 78.62 81 GLY A N 1
ATOM 588 C CA . GLY A 1 81 ? 2.400 2.426 10.596 1.00 78.62 81 GLY A CA 1
ATOM 589 C C . GLY A 1 81 ? 1.351 1.363 10.252 1.00 78.62 81 GLY A C 1
ATOM 590 O O . GLY A 1 81 ? 1.553 0.187 10.527 1.00 78.62 81 GLY A O 1
ATOM 591 N N . THR A 1 82 ? 0.242 1.738 9.613 1.00 80.88 82 THR A N 1
ATOM 592 C CA . THR A 1 82 ? -0.847 0.812 9.236 1.00 80.88 82 THR A CA 1
ATOM 593 C C . THR A 1 82 ? -0.548 0.016 7.964 1.00 80.88 82 THR A C 1
ATOM 595 O O . THR A 1 82 ? -1.213 -0.988 7.695 1.00 80.88 82 THR A O 1
ATOM 598 N N . LEU A 1 83 ? 0.450 0.472 7.200 1.00 88.00 83 LEU A N 1
ATOM 599 C CA . LEU A 1 83 ? 0.940 -0.084 5.944 1.00 88.00 83 LEU A CA 1
ATOM 600 C C . LEU A 1 83 ? 2.467 -0.043 5.951 1.00 88.00 83 LEU A C 1
ATOM 602 O O . LEU A 1 83 ? 3.058 0.986 6.264 1.00 88.00 83 LEU A O 1
ATOM 606 N N . ARG A 1 84 ? 3.105 -1.135 5.544 1.00 91.81 84 ARG A N 1
ATOM 607 C CA . ARG A 1 84 ? 4.521 -1.159 5.204 1.00 91.81 84 ARG A CA 1
ATOM 608 C C . ARG A 1 84 ? 4.671 -1.365 3.708 1.00 91.81 84 ARG A C 1
ATOM 610 O O . ARG A 1 84 ? 4.223 -2.372 3.161 1.00 91.81 84 ARG A O 1
ATOM 617 N N . GLY A 1 85 ? 5.277 -0.370 3.078 1.00 94.38 85 GLY A N 1
ATOM 618 C CA . GLY A 1 85 ? 5.478 -0.315 1.645 1.00 94.38 85 GLY A CA 1
ATOM 619 C C . GLY A 1 85 ? 6.812 -0.887 1.205 1.00 94.38 85 GLY A C 1
ATOM 620 O O . GLY A 1 85 ? 7.835 -0.514 1.775 1.00 94.38 85 GLY A O 1
ATOM 621 N N . PHE A 1 86 ? 6.798 -1.721 0.170 1.00 96.12 86 PHE A N 1
ATOM 622 C CA . PHE A 1 86 ? 7.981 -2.282 -0.474 1.00 96.12 86 PHE A CA 1
ATOM 623 C C . PHE A 1 86 ? 7.992 -1.918 -1.955 1.00 96.12 86 PHE A C 1
ATOM 625 O O . PHE A 1 86 ? 6.950 -1.943 -2.614 1.00 96.12 86 PHE A O 1
ATOM 632 N N . ILE A 1 87 ? 9.173 -1.599 -2.473 1.00 95.88 87 ILE A N 1
ATOM 633 C CA . ILE A 1 87 ? 9.391 -1.376 -3.902 1.00 95.88 87 ILE A CA 1
ATOM 634 C C . ILE A 1 87 ? 10.680 -2.057 -4.356 1.00 95.88 87 ILE A C 1
ATOM 636 O O . ILE A 1 87 ? 11.654 -2.085 -3.597 1.00 95.88 87 ILE A O 1
ATOM 640 N N . PRO A 1 88 ? 10.738 -2.560 -5.596 1.00 94.69 88 PRO A N 1
ATOM 641 C CA . PRO A 1 88 ? 12.006 -2.880 -6.228 1.00 94.69 88 PRO A CA 1
ATOM 642 C C . PRO A 1 88 ? 12.912 -1.647 -6.344 1.00 94.69 88 PRO A C 1
ATOM 644 O O . PRO A 1 88 ? 12.451 -0.517 -6.512 1.00 94.69 88 PRO A O 1
ATOM 647 N N . HIS A 1 89 ? 14.224 -1.861 -6.300 1.00 93.19 89 HIS A N 1
ATOM 648 C CA . HIS A 1 89 ? 15.217 -0.790 -6.396 1.00 93.19 89 HIS A CA 1
ATOM 649 C C . HIS A 1 89 ? 15.150 0.025 -7.698 1.00 93.19 89 HIS A C 1
ATOM 651 O O . HIS A 1 89 ? 15.485 1.206 -7.684 1.00 93.19 89 HIS A O 1
ATOM 657 N N . TYR A 1 90 ? 14.689 -0.551 -8.811 1.00 92.12 90 TYR A N 1
ATOM 658 C CA . TYR A 1 90 ? 14.515 0.206 -10.052 1.00 92.12 90 TYR A CA 1
ATOM 659 C C . TYR A 1 90 ? 13.357 1.213 -9.960 1.00 92.12 90 TYR A C 1
ATOM 661 O O . TYR A 1 90 ? 13.530 2.355 -10.386 1.00 92.12 90 TYR A O 1
ATOM 669 N N . VAL A 1 91 ? 12.242 0.856 -9.303 1.00 94.81 91 VAL A N 1
ATOM 670 C CA . VAL A 1 91 ? 11.081 1.745 -9.081 1.00 94.81 91 VAL A CA 1
ATOM 671 C C . VAL A 1 91 ? 11.505 3.018 -8.348 1.00 94.81 91 VAL A C 1
ATOM 673 O O . VAL A 1 91 ? 11.041 4.112 -8.669 1.00 94.81 91 VAL A O 1
ATOM 676 N N . TRP A 1 92 ? 12.447 2.900 -7.406 1.00 93.75 92 TRP A N 1
ATOM 677 C CA . TRP A 1 92 ? 12.986 4.038 -6.658 1.00 93.75 92 TRP A CA 1
ATOM 678 C C . TRP A 1 92 ? 13.546 5.144 -7.573 1.00 93.75 92 TRP A C 1
ATOM 680 O O . TRP A 1 92 ? 13.298 6.329 -7.340 1.00 93.75 92 TRP A O 1
ATOM 690 N N . ALA A 1 93 ? 14.264 4.753 -8.630 1.00 90.69 93 ALA A N 1
ATOM 691 C CA . ALA A 1 93 ? 14.846 5.669 -9.612 1.00 90.69 93 ALA A CA 1
ATOM 692 C C . ALA A 1 93 ? 13.889 6.013 -10.764 1.00 90.69 93 ALA A C 1
ATOM 694 O O . ALA A 1 93 ? 14.072 7.025 -11.442 1.00 90.69 93 ALA A O 1
ATOM 695 N N . GLU A 1 94 ? 12.898 5.166 -11.023 1.00 95.19 94 GLU A N 1
ATOM 696 C CA . GLU A 1 94 ? 11.986 5.299 -12.154 1.00 95.19 94 GLU A CA 1
ATOM 697 C C . GLU A 1 94 ? 10.884 6.334 -11.905 1.00 95.19 94 GLU A C 1
ATOM 699 O O . GLU A 1 94 ? 10.594 7.144 -12.784 1.00 95.19 94 GLU A O 1
ATOM 704 N N . VAL A 1 95 ? 10.327 6.381 -10.689 1.00 97.00 95 VAL A N 1
ATOM 705 C CA . VAL A 1 95 ? 9.260 7.326 -10.311 1.00 97.00 95 VAL A CA 1
ATOM 706 C C . VAL A 1 95 ? 9.550 8.781 -10.718 1.00 97.00 95 VAL A C 1
ATOM 708 O O . VAL A 1 95 ? 8.697 9.369 -11.387 1.00 97.00 95 VAL A O 1
ATOM 711 N N . PRO A 1 96 ? 10.701 9.400 -10.384 1.00 97.25 96 PRO A N 1
ATOM 712 C CA . PRO A 1 96 ? 10.973 10.780 -10.796 1.00 97.25 96 PRO A CA 1
ATOM 713 C C . PRO A 1 96 ? 11.046 10.945 -12.322 1.00 97.25 96 PRO A C 1
ATOM 715 O O . PRO A 1 96 ? 10.571 11.955 -12.841 1.00 97.25 96 PRO A O 1
ATOM 718 N N . ARG A 1 97 ? 11.559 9.948 -13.058 1.00 97.06 97 ARG A N 1
ATOM 719 C CA . ARG A 1 97 ? 11.602 9.988 -14.531 1.00 97.06 97 ARG A CA 1
ATOM 720 C C . ARG A 1 97 ? 10.196 9.970 -15.118 1.00 97.06 97 ARG A C 1
ATOM 722 O O . ARG A 1 97 ? 9.855 10.853 -15.895 1.00 97.06 97 ARG A O 1
ATOM 729 N N . VAL A 1 98 ? 9.347 9.056 -14.652 1.00 96.81 98 VAL A N 1
ATOM 730 C CA . VAL A 1 98 ? 7.954 8.956 -15.112 1.00 96.81 98 VAL A CA 1
ATOM 731 C C . VAL A 1 98 ? 7.147 10.205 -14.744 1.00 96.81 98 VAL A C 1
ATOM 733 O O . VAL A 1 98 ? 6.295 10.642 -15.516 1.00 96.81 98 VAL A O 1
ATOM 736 N N . LEU A 1 99 ? 7.412 10.837 -13.594 1.00 97.62 99 LEU A N 1
ATOM 737 C CA . LEU A 1 99 ? 6.812 12.135 -13.266 1.00 97.62 99 LEU A CA 1
ATOM 738 C C . LEU A 1 99 ? 7.240 13.224 -14.261 1.00 97.62 99 LEU A C 1
ATOM 740 O O . LEU A 1 99 ? 6.394 14.006 -14.701 1.00 97.62 99 LEU A O 1
ATOM 744 N N . ALA A 1 100 ? 8.520 13.279 -14.630 1.00 97.81 100 ALA A N 1
ATOM 745 C CA . ALA A 1 100 ? 9.009 14.225 -15.627 1.00 97.81 100 ALA A CA 1
ATOM 746 C C . ALA A 1 100 ? 8.384 13.967 -17.009 1.00 97.81 100 ALA A C 1
ATOM 748 O O . ALA A 1 100 ? 7.931 14.911 -17.659 1.00 97.81 100 ALA A O 1
ATOM 749 N N . ASP A 1 101 ? 8.276 12.705 -17.421 1.00 97.38 101 ASP A N 1
ATOM 750 C CA . ASP A 1 101 ? 7.672 12.304 -18.694 1.00 97.38 101 ASP A CA 1
ATOM 751 C C . ASP A 1 101 ? 6.195 12.707 -18.757 1.00 97.38 101 ASP A C 1
ATOM 753 O O . ASP A 1 101 ? 5.807 13.486 -19.630 1.00 97.38 101 ASP A O 1
ATOM 757 N N . ARG A 1 102 ? 5.404 12.342 -17.739 1.00 96.06 102 ARG A N 1
ATOM 758 C CA . ARG A 1 102 ? 3.995 12.761 -17.614 1.00 96.06 102 ARG A CA 1
ATOM 759 C C . ARG A 1 102 ? 3.833 14.279 -17.610 1.00 96.06 102 ARG A C 1
ATOM 761 O O . ARG A 1 102 ? 2.815 14.800 -18.066 1.00 96.06 102 ARG A O 1
ATOM 768 N N . LYS A 1 103 ? 4.807 15.016 -17.062 1.00 96.50 103 LYS A N 1
ATOM 769 C CA . LYS A 1 103 ? 4.783 16.481 -17.105 1.00 96.50 103 LYS A CA 1
ATOM 770 C C . LYS A 1 103 ? 4.980 16.997 -18.531 1.00 96.50 103 LYS A C 1
ATOM 772 O O . LYS A 1 103 ? 4.250 17.903 -18.932 1.00 96.50 103 LYS A O 1
ATOM 777 N N . ARG A 1 104 ? 5.927 16.430 -19.286 1.00 96.69 104 ARG A N 1
ATOM 778 C CA . ARG A 1 104 ? 6.170 16.777 -20.699 1.00 96.69 104 ARG A CA 1
ATOM 779 C C . ARG A 1 104 ? 4.977 16.436 -21.592 1.00 96.69 104 ARG A C 1
ATOM 781 O O . ARG A 1 104 ? 4.676 17.196 -22.502 1.00 96.69 104 ARG A O 1
ATOM 788 N N . GLU A 1 105 ? 4.258 15.366 -21.274 1.00 95.75 105 GLU A N 1
ATOM 789 C CA . GLU A 1 105 ? 3.041 14.922 -21.972 1.00 95.75 105 GLU A CA 1
ATOM 790 C C . GLU A 1 105 ? 1.790 15.774 -21.665 1.00 95.75 105 GLU A C 1
ATOM 792 O O . GLU A 1 105 ? 0.697 15.467 -22.133 1.00 95.75 105 GLU A O 1
ATOM 797 N N . GLY A 1 106 ? 1.920 16.858 -20.889 1.00 94.50 106 GLY A N 1
ATOM 798 C CA . GLY A 1 106 ? 0.822 17.794 -20.614 1.00 94.50 106 GLY A CA 1
ATOM 799 C C . GLY A 1 106 ? 0.179 17.654 -19.232 1.00 94.50 106 GLY A C 1
ATOM 800 O O . GLY A 1 106 ? -0.867 18.249 -18.972 1.00 94.50 106 GLY A O 1
ATOM 801 N N . GLY A 1 107 ? 0.796 16.914 -18.306 1.00 93.44 107 GLY A N 1
ATOM 802 C CA . GLY A 1 107 ? 0.323 16.797 -16.928 1.00 93.44 107 GLY A CA 1
ATOM 803 C C . GLY A 1 107 ? 0.142 18.153 -16.223 1.00 93.44 107 GLY A C 1
ATOM 804 O O . GLY A 1 107 ? 1.044 18.998 -16.168 1.00 93.44 107 GLY A O 1
ATOM 805 N N . THR A 1 108 ? -1.022 18.354 -15.596 1.00 93.50 108 THR A N 1
ATOM 806 C CA . THR A 1 108 ? -1.411 19.628 -14.954 1.00 93.50 108 THR A CA 1
ATOM 807 C C . THR A 1 108 ? -0.863 19.813 -13.530 1.00 93.50 108 THR A C 1
ATOM 809 O O . THR A 1 108 ? -1.370 20.642 -12.778 1.00 93.50 108 THR A O 1
ATOM 812 N N . PHE A 1 109 ? 0.133 19.029 -13.112 1.00 94.88 109 PHE A N 1
ATOM 813 C CA . PHE A 1 109 ? 0.727 19.096 -11.771 1.00 94.88 109 PHE A CA 1
ATOM 814 C C . PHE A 1 109 ? 2.063 19.857 -11.768 1.00 94.88 109 PHE A C 1
ATOM 816 O O . PHE A 1 109 ? 2.679 20.074 -12.812 1.00 94.88 109 PHE A O 1
ATOM 823 N N . ASP A 1 110 ? 2.510 20.274 -10.584 1.00 96.31 110 ASP A N 1
ATOM 824 C CA . ASP A 1 110 ? 3.829 20.877 -10.365 1.00 96.31 110 ASP A CA 1
ATOM 825 C C . ASP A 1 110 ? 4.870 19.763 -10.161 1.00 96.31 110 ASP A C 1
ATOM 827 O O . ASP A 1 110 ? 4.829 19.047 -9.157 1.00 96.31 110 ASP A O 1
ATOM 831 N N . LEU A 1 111 ? 5.782 19.611 -11.128 1.00 97.62 111 LEU A N 1
ATOM 832 C CA . LEU A 1 111 ? 6.818 18.574 -11.117 1.00 97.62 111 LEU A CA 1
ATOM 833 C C . LEU A 1 111 ? 7.773 18.729 -9.929 1.00 97.62 111 LEU A C 1
ATOM 835 O O . LEU A 1 111 ? 8.034 17.756 -9.231 1.00 97.62 111 LEU A O 1
ATOM 839 N N . AL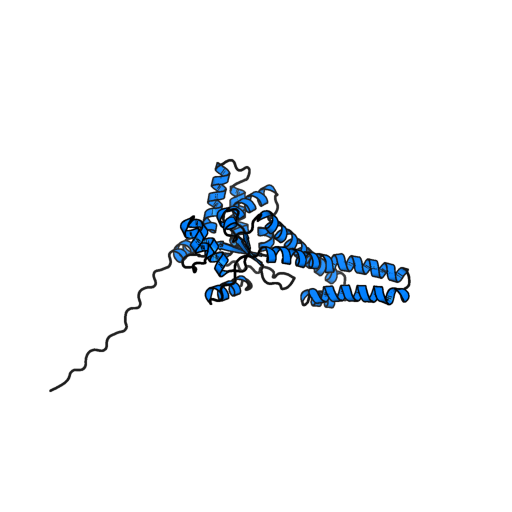A A 1 112 ? 8.221 19.949 -9.631 1.00 97.69 112 ALA A N 1
ATOM 840 C CA . ALA A 1 112 ? 9.157 20.187 -8.537 1.00 97.69 112 ALA A CA 1
ATOM 841 C C . ALA A 1 112 ? 8.516 19.863 -7.177 1.00 97.69 112 ALA A C 1
ATOM 843 O O . ALA A 1 112 ? 9.169 19.328 -6.278 1.00 97.69 112 ALA A O 1
ATOM 844 N N . ARG A 1 113 ? 7.217 20.151 -7.005 1.00 97.50 113 ARG A N 1
ATOM 845 C CA . ARG A 1 113 ? 6.467 19.703 -5.817 1.00 97.50 113 ARG A CA 1
ATOM 846 C C . ARG A 1 113 ? 6.285 18.188 -5.783 1.00 97.50 113 ARG A C 1
ATOM 848 O O . ARG A 1 113 ? 6.314 17.630 -4.688 1.00 97.50 113 ARG A O 1
ATOM 855 N N . ALA A 1 114 ? 6.106 17.535 -6.930 1.00 97.50 114 ALA A N 1
ATOM 856 C CA . ALA A 1 114 ? 5.962 16.081 -7.014 1.00 97.50 114 ALA A CA 1
ATOM 857 C C . ALA A 1 114 ? 7.253 15.367 -6.614 1.00 97.50 114 ALA A C 1
ATOM 859 O O . ALA A 1 114 ? 7.218 14.472 -5.774 1.00 97.50 114 ALA A O 1
ATOM 860 N N . GLU A 1 115 ? 8.391 15.825 -7.127 1.00 97.50 115 GLU A N 1
ATOM 861 C CA . GLU A 1 115 ? 9.706 15.299 -6.765 1.00 97.50 115 GLU A CA 1
ATOM 862 C C . GLU A 1 115 ? 10.023 15.543 -5.289 1.00 97.50 115 GLU A C 1
ATOM 864 O O . GLU A 1 115 ? 10.460 14.626 -4.597 1.00 97.50 115 GLU A O 1
ATOM 869 N N . ARG A 1 116 ? 9.735 16.741 -4.756 1.00 97.56 116 ARG A N 1
ATOM 870 C CA . ARG A 1 116 ? 9.884 16.993 -3.312 1.00 97.56 116 ARG A CA 1
ATOM 871 C C . ARG A 1 116 ? 9.019 16.051 -2.483 1.00 97.56 116 ARG A C 1
ATOM 873 O O . ARG A 1 116 ? 9.500 15.500 -1.500 1.00 97.56 116 ARG A O 1
ATOM 880 N N . LEU A 1 117 ? 7.759 15.853 -2.871 1.00 96.50 117 LEU A N 1
ATOM 881 C CA . LEU A 1 117 ? 6.853 14.932 -2.186 1.00 96.50 117 LEU A CA 1
ATOM 882 C C . LEU A 1 117 ? 7.398 13.495 -2.211 1.00 96.50 117 LEU A C 1
ATOM 884 O O . LEU A 1 117 ? 7.409 12.832 -1.174 1.00 96.50 117 LEU A O 1
ATOM 888 N N . TRP A 1 118 ? 7.889 13.040 -3.363 1.00 97.00 118 TRP A N 1
ATOM 889 C CA . TRP A 1 118 ? 8.518 11.733 -3.528 1.00 97.00 118 TRP A CA 1
ATOM 890 C C . TRP A 1 118 ? 9.722 11.556 -2.592 1.00 97.00 118 TRP A C 1
ATOM 892 O O . TRP A 1 118 ? 9.699 10.696 -1.709 1.00 97.00 118 TRP A O 1
ATOM 902 N N . TRP A 1 119 ? 10.730 12.420 -2.720 1.00 96.88 119 TRP A N 1
ATOM 903 C CA . TRP A 1 119 ? 11.996 12.292 -1.997 1.00 96.88 119 TRP A CA 1
ATOM 904 C C . TRP A 1 119 ? 11.875 12.537 -0.494 1.00 96.88 119 TRP A C 1
ATOM 906 O O . TRP A 1 119 ? 12.528 11.859 0.291 1.00 96.88 119 TRP A O 1
ATOM 916 N N . GLN A 1 120 ? 11.047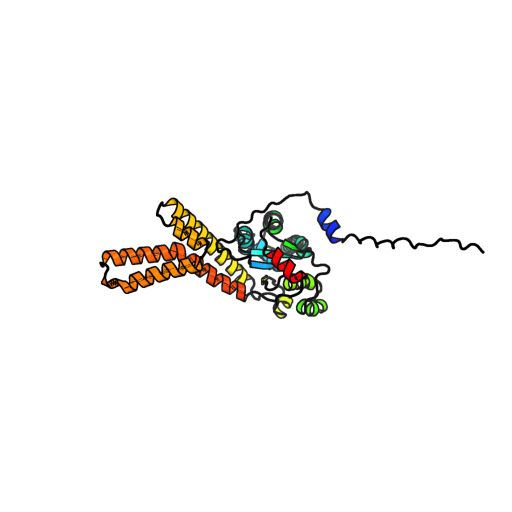 13.497 -0.078 1.00 96.56 120 GLN A N 1
ATOM 917 C CA . GLN A 1 120 ? 10.966 13.900 1.329 1.00 96.56 120 GLN A CA 1
ATOM 918 C C . GLN A 1 120 ? 9.913 13.123 2.119 1.00 96.56 120 GLN A C 1
ATOM 920 O O . GLN A 1 120 ? 9.963 13.129 3.347 1.00 96.56 120 GLN A O 1
ATOM 925 N N . GLN A 1 121 ? 8.924 12.511 1.456 1.00 95.12 121 GLN A N 1
ATOM 926 C CA . GLN A 1 121 ? 7.793 11.893 2.158 1.00 95.12 121 GLN A CA 1
ATOM 927 C C . GLN A 1 121 ? 7.563 10.428 1.797 1.00 95.12 121 GLN A C 1
ATOM 929 O O . GLN A 1 121 ? 7.218 9.671 2.695 1.00 95.12 121 GLN A O 1
ATOM 934 N N . TYR A 1 122 ? 7.737 10.013 0.539 1.00 96.19 122 TYR A N 1
ATOM 935 C CA . TYR A 1 122 ? 7.540 8.608 0.158 1.00 96.19 122 TYR A CA 1
ATOM 936 C C . TYR A 1 122 ? 8.793 7.774 0.391 1.00 96.19 122 TYR A C 1
ATOM 938 O O . TYR A 1 122 ? 8.730 6.788 1.116 1.00 96.19 122 TYR A O 1
ATOM 946 N N . VAL A 1 123 ? 9.930 8.178 -0.184 1.00 95.94 123 VAL A N 1
ATOM 947 C CA . VAL A 1 123 ? 11.184 7.409 -0.117 1.00 95.94 123 VAL A CA 1
ATOM 948 C C . VAL A 1 123 ? 11.600 7.064 1.319 1.00 95.94 123 VAL A C 1
ATOM 950 O O . VAL A 1 123 ? 11.925 5.902 1.546 1.00 95.94 123 VAL A O 1
ATOM 953 N N . PRO A 1 124 ? 11.516 7.970 2.316 1.00 94.88 124 PRO A N 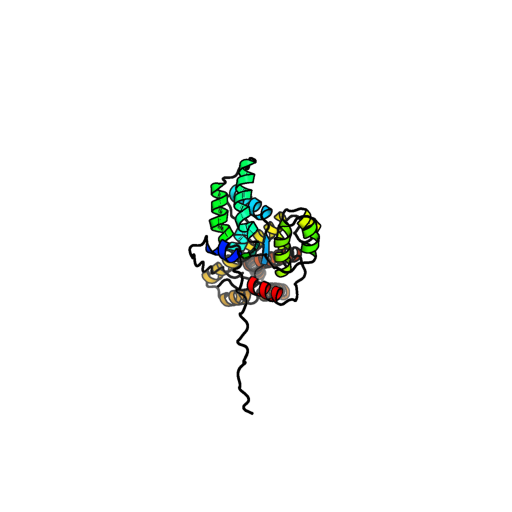1
ATOM 954 C CA . PRO A 1 124 ? 11.883 7.636 3.694 1.00 94.88 124 PRO A CA 1
ATOM 955 C C . PRO A 1 124 ? 10.983 6.582 4.359 1.00 94.88 124 PRO A C 1
ATOM 957 O O . PRO A 1 124 ? 11.343 6.049 5.402 1.00 94.88 124 PRO A O 1
ATOM 960 N N . LEU A 1 125 ? 9.800 6.314 3.797 1.00 93.25 125 LEU A N 1
ATOM 961 C CA . LEU A 1 125 ? 8.814 5.372 4.336 1.00 93.25 125 LEU A CA 1
ATOM 962 C C . LEU A 1 125 ? 8.756 4.050 3.555 1.00 93.25 125 LEU A C 1
ATOM 964 O O . LEU A 1 125 ? 8.130 3.089 4.009 1.00 93.25 125 LEU A O 1
ATOM 968 N N . LEU A 1 126 ? 9.371 4.003 2.372 1.00 95.06 126 LEU A N 1
ATOM 969 C CA . LEU A 1 126 ? 9.383 2.838 1.495 1.00 95.06 126 LEU A CA 1
ATOM 970 C C . LEU A 1 126 ? 10.608 1.968 1.768 1.00 95.06 126 LEU A C 1
ATOM 972 O O . LEU A 1 126 ? 11.725 2.452 1.926 1.00 95.06 126 LEU A O 1
ATOM 976 N N . HIS A 1 127 ? 10.398 0.657 1.759 1.00 94.75 127 HIS A N 1
ATOM 977 C CA . HIS A 1 127 ? 11.466 -0.327 1.837 1.00 94.75 127 HIS A CA 1
ATOM 978 C C . HIS A 1 127 ? 11.911 -0.653 0.414 1.00 94.75 127 HIS A C 1
ATOM 980 O O . HIS A 1 127 ? 11.199 -1.323 -0.337 1.00 94.75 127 HIS A O 1
ATOM 986 N N . VAL A 1 128 ? 13.078 -0.139 0.040 1.00 94.44 128 VAL A N 1
ATOM 987 C CA . VAL A 1 128 ? 13.678 -0.376 -1.274 1.00 94.44 128 VAL A CA 1
ATOM 988 C C . VAL A 1 128 ? 14.416 -1.709 -1.246 1.00 94.44 128 VAL A C 1
ATOM 990 O O . VAL A 1 128 ? 15.317 -1.903 -0.431 1.00 94.44 128 VAL A O 1
ATOM 993 N N . VAL A 1 129 ? 14.033 -2.632 -2.126 1.00 93.12 129 VAL A N 1
ATOM 994 C CA . VAL A 1 129 ? 14.563 -3.999 -2.153 1.00 93.12 129 VAL A CA 1
ATOM 995 C C . VAL A 1 129 ? 15.329 -4.245 -3.447 1.00 93.12 129 VAL A C 1
ATOM 997 O O . VAL A 1 129 ? 14.823 -4.022 -4.550 1.00 93.12 129 VAL A O 1
ATOM 1000 N N . CYS A 1 130 ? 16.564 -4.726 -3.316 1.00 92.38 130 CYS A N 1
ATOM 1001 C CA . CYS A 1 130 ? 17.275 -5.296 -4.450 1.00 92.38 130 CYS A CA 1
ATOM 1002 C C . CYS A 1 130 ? 16.595 -6.612 -4.841 1.00 92.38 130 CYS A C 1
ATOM 1004 O O . CYS A 1 130 ? 16.447 -7.500 -4.004 1.00 92.38 130 CYS A O 1
ATOM 1006 N N . VAL A 1 131 ? 16.147 -6.701 -6.092 1.00 91.31 131 VAL A N 1
ATOM 1007 C CA . VAL A 1 131 ? 15.415 -7.868 -6.606 1.00 91.31 131 VAL A CA 1
ATOM 1008 C C . VAL A 1 131 ? 16.318 -8.816 -7.396 1.00 91.31 131 VAL A C 1
ATOM 1010 O O . VAL A 1 131 ? 15.900 -9.912 -7.763 1.00 91.31 131 VAL A O 1
ATOM 1013 N N . ASP A 1 132 ? 17.575 -8.427 -7.606 1.00 88.06 132 ASP A N 1
ATOM 1014 C CA . ASP A 1 132 ? 18.550 -9.226 -8.332 1.00 88.06 132 ASP A CA 1
ATOM 1015 C C . ASP A 1 132 ? 18.849 -10.510 -7.555 1.00 88.06 132 ASP A C 1
ATOM 1017 O O . ASP A 1 132 ? 19.232 -10.485 -6.383 1.00 88.06 132 ASP A O 1
ATOM 1021 N N . GLY A 1 133 ? 18.665 -11.652 -8.217 1.00 84.88 133 GLY A N 1
ATOM 1022 C CA . GLY A 1 133 ? 18.883 -12.965 -7.612 1.00 84.88 133 GLY A CA 1
ATOM 1023 C C . GLY A 1 133 ? 17.773 -13.431 -6.667 1.00 84.88 133 GLY A C 1
ATOM 1024 O O . GLY A 1 133 ? 17.948 -14.459 -6.013 1.00 84.88 133 GLY A O 1
ATOM 1025 N N . LEU A 1 134 ? 16.631 -12.734 -6.595 1.00 89.19 134 LEU A N 1
ATOM 1026 C CA . LEU A 1 134 ? 15.452 -13.288 -5.928 1.00 89.19 134 LEU A CA 1
ATOM 1027 C C . LEU A 1 134 ? 14.950 -14.545 -6.663 1.00 89.19 134 LEU A C 1
ATOM 1029 O O . LEU A 1 134 ? 15.067 -14.644 -7.889 1.00 89.19 134 LEU A O 1
ATOM 1033 N N . PRO A 1 135 ? 14.381 -15.525 -5.940 1.00 86.94 135 PRO A N 1
ATOM 1034 C CA . PRO A 1 135 ? 13.921 -16.767 -6.545 1.00 86.94 135 PRO A CA 1
ATOM 1035 C C . PRO A 1 135 ? 12.809 -16.505 -7.557 1.00 86.94 135 PRO A C 1
ATOM 1037 O O . PRO A 1 135 ? 11.957 -15.634 -7.355 1.00 86.94 135 PRO A O 1
ATOM 1040 N N . MET A 1 136 ? 12.796 -17.293 -8.635 1.00 85.69 136 MET A N 1
ATOM 1041 C CA . MET A 1 136 ? 11.703 -17.219 -9.591 1.00 85.69 136 MET A CA 1
ATOM 1042 C C . MET A 1 136 ? 10.412 -17.783 -9.028 1.00 85.69 136 MET A C 1
ATOM 1044 O O . MET A 1 136 ? 10.374 -18.871 -8.461 1.00 85.69 136 MET A O 1
ATOM 1048 N N . THR A 1 137 ? 9.344 -17.010 -9.193 1.00 80.38 137 THR A N 1
ATOM 1049 C CA . THR A 1 137 ? 7.988 -17.428 -8.854 1.00 80.38 137 THR A CA 1
ATOM 1050 C C . THR A 1 137 ? 7.313 -17.938 -10.119 1.00 80.38 137 THR A C 1
ATOM 1052 O O . THR A 1 137 ? 7.624 -17.479 -11.215 1.00 80.38 137 THR A O 1
ATOM 1055 N N . ALA A 1 138 ? 6.339 -18.840 -9.989 1.00 79.94 138 ALA A N 1
ATOM 1056 C CA . ALA A 1 138 ? 5.590 -19.331 -11.150 1.00 79.94 138 ALA A CA 1
ATOM 1057 C C . ALA A 1 138 ? 4.884 -18.202 -11.930 1.00 79.94 138 ALA A C 1
ATOM 1059 O O . ALA A 1 138 ? 4.657 -18.324 -13.129 1.00 79.94 138 ALA A O 1
ATOM 1060 N N . ALA A 1 139 ? 4.523 -17.103 -11.259 1.00 75.56 139 ALA A N 1
ATOM 1061 C CA . ALA A 1 139 ? 3.952 -15.932 -11.916 1.00 75.56 139 ALA A CA 1
ATOM 1062 C C . ALA A 1 139 ? 5.013 -15.105 -12.657 1.00 75.56 139 ALA A C 1
ATOM 1064 O O . ALA A 1 139 ? 4.774 -14.678 -13.781 1.00 75.56 139 ALA A O 1
ATOM 1065 N N . ALA A 1 140 ? 6.184 -14.917 -12.046 1.00 78.75 140 ALA A N 1
ATOM 1066 C CA . ALA A 1 140 ? 7.300 -14.215 -12.664 1.00 78.75 140 ALA A CA 1
ATOM 1067 C C . ALA A 1 140 ? 7.877 -14.977 -13.865 1.00 78.75 140 ALA A C 1
ATOM 1069 O O . ALA A 1 140 ? 8.213 -14.355 -14.860 1.00 78.75 140 ALA A O 1
ATOM 1070 N N . ASP A 1 141 ? 7.919 -16.308 -13.811 1.00 81.06 141 ASP A N 1
ATOM 1071 C CA . ASP A 1 141 ? 8.375 -17.159 -14.917 1.00 81.06 141 ASP A CA 1
ATOM 1072 C C . ASP A 1 141 ? 7.465 -17.036 -16.156 1.00 81.06 141 ASP A C 1
ATOM 1074 O O . ASP A 1 141 ? 7.930 -16.904 -17.289 1.00 81.06 141 ASP A O 1
ATOM 1078 N N . LYS A 1 142 ? 6.143 -16.962 -15.941 1.00 76.62 142 LYS A N 1
ATOM 1079 C CA . LYS A 1 142 ? 5.178 -16.691 -17.019 1.00 76.62 142 LYS A CA 1
ATOM 1080 C C . LYS A 1 142 ? 5.392 -15.316 -17.654 1.00 76.62 142 LYS A C 1
ATOM 1082 O O . LYS A 1 142 ? 5.359 -15.209 -18.874 1.00 76.62 142 LYS A O 1
ATOM 1087 N N . LEU A 1 143 ? 5.617 -14.286 -16.837 1.00 76.81 143 LEU A N 1
ATOM 1088 C CA . LEU A 1 143 ? 5.782 -12.902 -17.294 1.00 76.81 143 LEU A CA 1
ATOM 1089 C C . LEU A 1 143 ? 7.170 -12.603 -17.865 1.00 76.81 143 LEU A C 1
ATOM 1091 O O . LEU A 1 143 ? 7.280 -11.742 -18.727 1.00 76.81 143 LEU A O 1
ATOM 1095 N N . ALA A 1 144 ? 8.206 -13.357 -17.493 1.00 77.81 144 ALA A N 1
ATOM 1096 C CA . ALA A 1 144 ? 9.555 -13.197 -18.040 1.00 77.81 144 ALA A CA 1
ATOM 1097 C C . ALA A 1 144 ? 9.620 -13.368 -19.570 1.00 77.81 144 ALA A C 1
ATOM 1099 O O . ALA A 1 144 ? 10.550 -12.877 -20.207 1.00 77.81 144 ALA A O 1
ATOM 1100 N N . HIS A 1 145 ? 8.632 -14.042 -20.160 1.00 68.12 145 HIS A N 1
ATOM 1101 C CA . HIS A 1 145 ? 8.500 -14.211 -21.605 1.00 68.12 145 HIS A CA 1
ATOM 1102 C C . HIS A 1 145 ? 7.779 -13.037 -22.295 1.00 68.12 145 HIS A C 1
ATOM 1104 O O . HIS A 1 145 ? 7.879 -12.906 -23.513 1.00 68.12 145 HIS A O 1
ATOM 1110 N N . GLU A 1 146 ? 7.055 -12.205 -21.539 1.00 71.19 146 GLU A N 1
ATOM 1111 C CA . GLU A 1 146 ? 6.220 -11.102 -22.037 1.00 71.19 146 GLU A CA 1
ATOM 1112 C C . GLU A 1 146 ? 6.879 -9.739 -21.761 1.00 71.19 146 GLU A C 1
ATOM 1114 O O . GLU A 1 146 ? 7.070 -8.953 -22.688 1.00 71.19 146 GLU A O 1
ATOM 1119 N N . ASP A 1 147 ? 7.287 -9.490 -20.512 1.00 75.81 147 ASP A N 1
ATOM 1120 C CA . ASP A 1 147 ? 7.945 -8.257 -20.081 1.00 75.81 147 ASP A CA 1
ATOM 1121 C C . ASP A 1 147 ? 8.916 -8.523 -18.916 1.00 75.81 147 ASP A C 1
ATOM 1123 O O . ASP A 1 147 ? 8.536 -8.916 -17.809 1.00 75.81 147 ASP A O 1
ATOM 1127 N N . LEU A 1 148 ? 10.207 -8.279 -19.159 1.00 77.88 148 LEU A N 1
ATOM 1128 C CA . LEU A 1 148 ? 11.262 -8.460 -18.161 1.00 77.88 148 LEU A CA 1
ATOM 1129 C C . LEU A 1 148 ? 11.227 -7.406 -17.044 1.00 77.88 148 LEU A C 1
ATOM 1131 O O . LEU A 1 148 ? 11.769 -7.652 -15.965 1.00 77.88 148 LEU A O 1
ATOM 1135 N N . SER A 1 149 ? 10.614 -6.243 -17.278 1.00 78.19 149 SER A N 1
ATOM 1136 C CA . SER A 1 149 ? 10.568 -5.146 -16.303 1.00 78.19 149 SER A CA 1
ATOM 1137 C C . SER A 1 149 ? 9.663 -5.451 -15.099 1.00 78.19 149 SER A C 1
ATOM 1139 O O . SER A 1 149 ? 9.909 -4.960 -13.992 1.00 78.19 149 SER A O 1
ATOM 1141 N N . ASP A 1 150 ? 8.706 -6.363 -15.275 1.00 82.50 150 ASP A N 1
ATOM 1142 C CA . ASP A 1 150 ? 7.752 -6.797 -14.251 1.00 82.50 150 ASP A CA 1
ATOM 1143 C C . ASP A 1 150 ? 8.209 -8.025 -13.450 1.00 82.50 150 ASP A C 1
ATOM 1145 O O . ASP A 1 150 ? 7.665 -8.352 -12.390 1.00 82.50 150 ASP A O 1
ATOM 1149 N N . VAL A 1 151 ? 9.264 -8.702 -13.897 1.00 86.38 151 VAL A N 1
ATOM 1150 C CA . VAL A 1 151 ? 9.794 -9.899 -13.230 1.00 86.38 151 VAL A CA 1
ATOM 1151 C C . VAL A 1 151 ? 10.222 -9.583 -11.794 1.00 86.38 151 VAL A C 1
ATOM 1153 O O . VAL A 1 151 ? 9.872 -10.307 -10.857 1.00 86.38 151 VAL A O 1
ATOM 1156 N N . GLY A 1 152 ? 10.912 -8.456 -11.606 1.00 88.81 152 GLY A N 1
ATOM 1157 C CA . GLY A 1 152 ? 11.432 -8.030 -10.308 1.00 88.81 152 GLY A CA 1
ATOM 1158 C C . GLY A 1 152 ? 10.344 -7.794 -9.261 1.00 88.81 152 GLY A C 1
ATOM 1159 O O . GLY A 1 152 ? 10.468 -8.224 -8.109 1.00 88.81 152 GLY A O 1
ATOM 1160 N N . ILE A 1 153 ? 9.246 -7.143 -9.649 1.00 90.50 153 ILE A N 1
ATOM 1161 C CA . ILE A 1 153 ? 8.143 -6.865 -8.726 1.00 90.50 153 ILE A CA 1
ATOM 1162 C C . ILE A 1 153 ? 7.389 -8.143 -8.336 1.00 90.50 153 ILE A C 1
ATOM 1164 O O . ILE A 1 153 ? 6.977 -8.289 -7.183 1.00 90.50 153 ILE A O 1
ATOM 1168 N N . LEU A 1 154 ? 7.280 -9.110 -9.249 1.00 89.50 154 LEU A N 1
ATOM 1169 C CA . LEU A 1 154 ? 6.648 -10.407 -8.996 1.00 89.50 154 LEU A CA 1
ATOM 1170 C C . LEU A 1 154 ? 7.495 -11.307 -8.095 1.00 89.50 154 LEU A C 1
ATOM 1172 O O . LEU A 1 154 ? 6.948 -12.017 -7.249 1.00 89.50 154 LEU A O 1
ATOM 1176 N N . GLN A 1 155 ? 8.820 -11.273 -8.251 1.00 91.44 155 GLN A N 1
ATOM 1177 C CA . GLN A 1 155 ? 9.752 -11.939 -7.337 1.00 91.44 155 GLN A CA 1
ATOM 1178 C C . GLN A 1 155 ? 9.589 -11.404 -5.917 1.00 91.44 155 GLN A C 1
ATOM 1180 O O . GLN A 1 155 ? 9.389 -12.173 -4.974 1.00 91.44 155 GLN A O 1
ATOM 1185 N N . LEU A 1 156 ? 9.606 -10.077 -5.773 1.00 92.69 156 LEU A N 1
ATOM 1186 C CA . LEU A 1 156 ? 9.410 -9.415 -4.489 1.00 92.69 156 LEU A CA 1
ATOM 1187 C C . LEU A 1 156 ? 8.050 -9.769 -3.873 1.00 92.69 156 LEU A C 1
ATOM 1189 O O . LEU A 1 156 ? 7.976 -10.115 -2.692 1.00 92.69 156 LEU A O 1
ATOM 1193 N N . ALA A 1 157 ? 6.980 -9.727 -4.670 1.00 91.50 157 ALA A N 1
ATOM 1194 C CA . ALA A 1 157 ? 5.643 -10.080 -4.211 1.00 91.50 157 ALA A CA 1
ATOM 1195 C C . ALA A 1 157 ? 5.554 -11.545 -3.753 1.00 91.50 157 ALA A C 1
ATOM 1197 O O . ALA A 1 157 ? 4.937 -11.820 -2.727 1.00 91.50 157 ALA A O 1
ATOM 1198 N N . GLY A 1 158 ? 6.199 -12.477 -4.462 1.00 89.94 158 GLY A N 1
ATOM 1199 C CA . GLY A 1 158 ? 6.217 -13.889 -4.077 1.00 89.94 158 GLY A CA 1
ATOM 1200 C C . GLY A 1 158 ? 6.959 -14.150 -2.770 1.00 89.94 158 GLY A C 1
ATOM 1201 O O . GLY A 1 158 ? 6.436 -14.848 -1.904 1.00 89.94 158 GLY A O 1
ATOM 1202 N N . VAL A 1 159 ? 8.127 -13.533 -2.582 1.00 91.25 159 VAL A N 1
ATOM 1203 C CA . VAL A 1 159 ? 8.916 -13.664 -1.342 1.00 91.25 159 VAL A CA 1
ATOM 1204 C C . VAL A 1 159 ? 8.157 -13.101 -0.130 1.00 91.25 159 VAL A C 1
ATOM 1206 O O . VAL A 1 159 ? 8.234 -13.645 0.973 1.00 91.25 159 VAL A O 1
ATOM 1209 N N . LEU A 1 160 ? 7.380 -12.030 -0.324 1.00 91.19 160 LEU A N 1
ATOM 1210 C CA . LEU A 1 160 ? 6.595 -11.389 0.737 1.00 91.19 160 LEU A CA 1
ATOM 1211 C C . LEU A 1 160 ? 5.182 -11.966 0.920 1.00 91.19 160 LEU A C 1
ATOM 1213 O O . LEU A 1 160 ? 4.505 -11.584 1.878 1.00 91.19 160 LEU A O 1
ATOM 1217 N N . ALA A 1 161 ? 4.728 -12.864 0.040 1.00 89.38 161 ALA A N 1
ATOM 1218 C CA . ALA A 1 161 ? 3.354 -13.358 0.023 1.00 89.38 161 ALA A CA 1
ATOM 1219 C C . ALA A 1 161 ? 2.933 -13.999 1.367 1.00 89.38 161 ALA A C 1
ATOM 1221 O O . ALA A 1 161 ? 3.726 -14.726 1.968 1.00 89.38 161 ALA A O 1
ATOM 1222 N N . PRO A 1 162 ? 1.686 -13.799 1.842 1.00 89.44 162 PRO A N 1
ATOM 1223 C CA . PRO A 1 162 ? 0.612 -13.054 1.188 1.00 89.44 162 PRO A CA 1
ATOM 1224 C C . PRO A 1 162 ? 0.813 -11.535 1.289 1.00 89.44 162 PRO A C 1
ATOM 1226 O O . PRO A 1 162 ? 1.091 -10.993 2.362 1.00 89.44 162 PRO A O 1
ATOM 1229 N N . VAL A 1 163 ? 0.646 -10.844 0.161 1.00 91.19 163 VAL A N 1
ATOM 1230 C CA . VAL A 1 163 ? 0.876 -9.397 0.039 1.00 91.19 163 VAL A CA 1
ATOM 1231 C C . VAL A 1 163 ? -0.143 -8.766 -0.903 1.00 91.19 163 VAL A C 1
ATOM 1233 O O . VAL A 1 163 ? -0.718 -9.447 -1.751 1.00 91.19 163 VAL A O 1
ATOM 1236 N N . VAL A 1 164 ? -0.393 -7.467 -0.754 1.00 91.31 164 VAL A N 1
ATOM 1237 C CA . VAL A 1 164 ? -1.188 -6.706 -1.724 1.00 91.31 164 VAL A CA 1
ATOM 1238 C C . VAL A 1 164 ? -0.233 -6.064 -2.727 1.00 91.31 164 VAL A C 1
ATOM 1240 O O . VAL A 1 164 ? 0.490 -5.130 -2.379 1.00 91.31 164 VAL A O 1
ATOM 1243 N N . LEU A 1 165 ? -0.227 -6.567 -3.962 1.00 91.94 165 LEU A N 1
ATOM 1244 C CA . LEU A 1 165 ? 0.460 -5.928 -5.081 1.00 91.94 165 LEU A CA 1
ATOM 1245 C C . LEU A 1 165 ? -0.478 -4.898 -5.719 1.00 91.94 165 LEU A C 1
ATOM 1247 O O . LEU A 1 165 ? -1.517 -5.246 -6.288 1.00 91.94 165 LEU A O 1
ATOM 1251 N N . LEU A 1 166 ? -0.116 -3.627 -5.589 1.00 90.19 166 LEU A N 1
ATOM 1252 C CA . LEU A 1 166 ? -0.817 -2.509 -6.206 1.00 90.19 166 LEU A CA 1
ATOM 1253 C C . LEU A 1 166 ? -0.058 -2.149 -7.478 1.00 90.19 166 LEU A C 1
ATOM 1255 O O . LEU A 1 166 ? 1.044 -1.604 -7.406 1.00 90.19 166 LEU A O 1
ATOM 1259 N N . ALA A 1 167 ? -0.672 -2.455 -8.616 1.00 88.38 167 ALA A N 1
ATOM 1260 C CA . ALA A 1 167 ? -0.170 -2.097 -9.930 1.00 88.38 167 ALA A CA 1
ATOM 1261 C C . ALA A 1 167 ? -1.324 -1.659 -10.836 1.00 88.38 167 ALA A C 1
ATOM 1263 O O . ALA A 1 167 ? -2.454 -2.131 -10.672 1.00 88.38 167 ALA A O 1
ATOM 1264 N N . ALA A 1 168 ? -1.047 -0.754 -11.776 1.00 84.94 168 ALA A N 1
ATOM 1265 C CA . ALA A 1 168 ? -1.999 -0.414 -12.837 1.00 84.94 168 ALA A CA 1
ATOM 1266 C C . ALA A 1 168 ? -1.768 -1.232 -14.118 1.00 84.94 168 ALA A C 1
ATOM 1268 O O . ALA A 1 168 ? -2.588 -1.160 -15.037 1.00 84.94 168 ALA A O 1
ATOM 1269 N N . ASP A 1 169 ? -0.674 -1.995 -14.171 1.00 83.38 169 ASP A N 1
ATOM 1270 C CA . ASP A 1 169 ? -0.322 -2.818 -15.319 1.00 83.38 169 ASP A CA 1
ATOM 1271 C C . ASP A 1 169 ? -1.374 -3.909 -15.587 1.00 83.38 169 ASP A C 1
ATOM 1273 O O . ASP A 1 169 ? -1.823 -4.628 -14.685 1.00 83.38 169 ASP A O 1
ATOM 1277 N N . ARG A 1 170 ? -1.793 -4.022 -16.851 1.00 81.62 170 ARG A N 1
ATOM 1278 C CA . ARG A 1 170 ? -2.845 -4.956 -17.267 1.00 81.62 170 ARG A CA 1
ATOM 1279 C C . ARG A 1 170 ? -2.378 -6.403 -17.258 1.00 81.62 170 ARG A C 1
ATOM 1281 O O . ARG A 1 170 ? -3.202 -7.272 -16.978 1.00 81.62 170 ARG A O 1
ATOM 1288 N N . ASP A 1 171 ? -1.115 -6.667 -17.551 1.00 81.12 171 ASP A N 1
ATOM 1289 C CA . ASP A 1 171 ? -0.549 -8.008 -17.587 1.00 81.12 171 ASP A CA 1
ATOM 1290 C C . ASP A 1 171 ? -0.373 -8.542 -16.158 1.00 81.12 171 ASP A C 1
ATOM 1292 O O . ASP A 1 171 ? -0.806 -9.663 -15.863 1.00 81.12 171 ASP A O 1
ATOM 1296 N N . LEU A 1 172 ? 0.068 -7.697 -15.217 1.00 82.06 172 LEU A N 1
ATOM 1297 C CA . LEU A 1 172 ? 0.083 -8.032 -13.783 1.00 82.06 172 LEU A CA 1
ATOM 1298 C C . LEU A 1 172 ? -1.320 -8.345 -13.228 1.00 82.06 172 LEU A C 1
ATOM 1300 O O . LEU A 1 172 ? -1.486 -9.259 -12.407 1.00 82.06 172 LEU A O 1
ATOM 1304 N N . ILE A 1 173 ? -2.342 -7.605 -13.676 1.00 84.06 173 ILE A N 1
ATOM 1305 C CA . ILE A 1 173 ? -3.747 -7.856 -13.314 1.00 84.06 173 ILE A CA 1
ATOM 1306 C C . ILE A 1 173 ? -4.260 -9.142 -13.979 1.00 84.06 173 ILE A C 1
ATOM 1308 O O . ILE A 1 173 ? -4.918 -9.948 -13.317 1.00 84.06 173 ILE A O 1
ATOM 1312 N N . ARG A 1 174 ? -3.950 -9.372 -15.264 1.00 80.31 174 ARG A N 1
ATOM 1313 C CA . ARG A 1 174 ? -4.375 -10.559 -16.031 1.00 80.31 174 ARG A CA 1
ATOM 1314 C C . ARG A 1 174 ? -3.869 -11.853 -15.402 1.00 80.31 174 ARG A C 1
ATOM 1316 O O . ARG A 1 174 ? -4.613 -12.827 -15.346 1.00 80.31 174 ARG A O 1
ATOM 1323 N N . GLN A 1 175 ? -2.640 -11.855 -14.891 1.00 75.50 175 GLN A N 1
ATOM 1324 C CA . GLN A 1 175 ? -2.058 -13.014 -14.205 1.00 75.50 175 GLN A CA 1
ATOM 1325 C C . GLN A 1 175 ? -2.600 -13.207 -12.773 1.00 75.50 175 GLN A C 1
ATOM 1327 O O . GLN A 1 175 ? -2.213 -14.150 -12.083 1.00 75.50 175 GLN A O 1
ATOM 1332 N N . GLY A 1 176 ? -3.497 -12.329 -12.305 1.00 76.19 176 GLY A N 1
ATOM 1333 C CA . GLY A 1 176 ? -4.147 -12.425 -10.997 1.00 76.19 176 GLY A CA 1
ATOM 1334 C C . GLY A 1 176 ? -3.235 -12.100 -9.811 1.00 76.19 176 GLY A C 1
ATOM 1335 O O . GLY A 1 176 ? -3.595 -12.400 -8.669 1.00 76.19 176 GLY A O 1
ATOM 1336 N N . VAL A 1 177 ? -2.064 -11.505 -10.062 1.00 77.50 177 VAL A N 1
ATOM 1337 C CA . VAL A 1 177 ? -1.074 -11.186 -9.023 1.00 77.50 177 VAL A CA 1
ATOM 1338 C C . VAL A 1 177 ? -1.297 -9.786 -8.465 1.00 77.50 177 VAL A C 1
ATOM 1340 O O . VAL A 1 177 ? -1.247 -9.602 -7.249 1.00 77.50 177 VAL A O 1
ATOM 1343 N N . ALA A 1 178 ? -1.584 -8.812 -9.332 1.00 82.75 178 ALA A N 1
ATOM 1344 C CA . ALA A 1 178 ? -1.978 -7.471 -8.922 1.00 82.75 178 ALA A CA 1
ATOM 1345 C C . ALA A 1 178 ? -3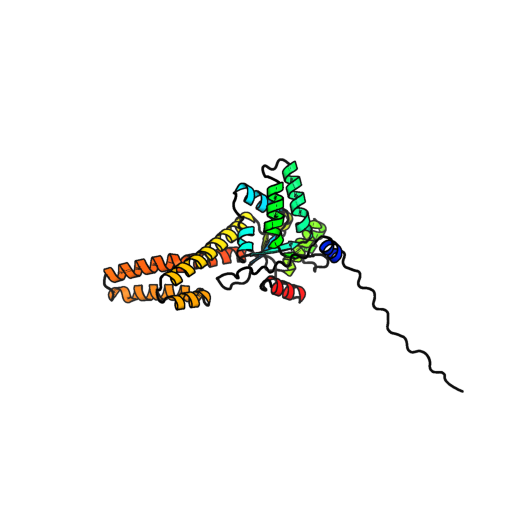.488 -7.377 -8.687 1.00 82.75 178 ALA A C 1
ATOM 1347 O O . ALA A 1 178 ? -4.294 -8.085 -9.299 1.00 82.75 178 ALA A O 1
ATOM 1348 N N . VAL A 1 179 ? -3.884 -6.483 -7.783 1.00 80.38 179 VAL A N 1
ATOM 1349 C CA . VAL A 1 179 ? -5.298 -6.283 -7.473 1.00 80.38 179 VAL A CA 1
ATOM 1350 C C . VAL A 1 179 ? -5.969 -5.429 -8.550 1.00 80.38 179 VAL A C 1
ATOM 1352 O O . VAL A 1 179 ? -5.540 -4.293 -8.766 1.00 80.38 179 VAL A O 1
ATOM 1355 N N . PRO A 1 180 ? -7.055 -5.909 -9.190 1.00 73.56 180 PRO A N 1
ATOM 1356 C CA . PRO A 1 180 ? -7.842 -5.063 -10.077 1.00 73.56 180 PRO A CA 1
ATOM 1357 C C . PRO A 1 180 ? -8.474 -3.921 -9.271 1.00 73.56 180 PRO A C 1
ATOM 1359 O O . PRO A 1 180 ? -8.958 -4.141 -8.161 1.00 73.56 180 PRO A O 1
ATOM 1362 N N . ASN A 1 181 ? -8.510 -2.709 -9.835 1.00 82.25 181 ASN A N 1
ATOM 1363 C CA . ASN A 1 181 ? -9.048 -1.512 -9.168 1.00 82.25 181 ASN A CA 1
ATOM 1364 C C . ASN A 1 181 ? -8.297 -1.167 -7.865 1.00 82.25 181 ASN A C 1
ATOM 1366 O O . ASN A 1 181 ? -8.872 -1.052 -6.774 1.00 82.25 181 ASN A O 1
ATOM 1370 N N . TRP A 1 182 ? -6.978 -1.004 -7.981 1.00 84.75 182 TRP A N 1
ATOM 1371 C CA . TRP A 1 182 ? -6.097 -0.627 -6.877 1.00 84.75 182 TRP A CA 1
ATOM 1372 C C . TRP A 1 182 ? -6.544 0.678 -6.186 1.00 84.75 182 TRP A C 1
ATOM 1374 O O . TRP A 1 182 ? -6.294 0.867 -4.994 1.00 84.75 182 TRP A O 1
ATOM 1384 N N . GLU A 1 183 ? -7.272 1.565 -6.878 1.00 83.50 183 GLU A N 1
ATOM 1385 C CA . GLU A 1 183 ? -7.840 2.787 -6.310 1.00 83.50 183 GLU A CA 1
ATOM 1386 C C . GLU A 1 183 ? -8.942 2.522 -5.279 1.00 83.50 183 GLU A C 1
ATOM 1388 O O . GLU A 1 183 ? -9.087 3.292 -4.323 1.00 83.50 183 GLU A O 1
ATOM 1393 N N . ALA A 1 184 ? -9.712 1.444 -5.429 1.00 81.25 184 ALA A N 1
ATOM 1394 C CA . ALA A 1 184 ? -10.657 1.025 -4.402 1.00 81.25 184 ALA A CA 1
ATOM 1395 C C . ALA A 1 184 ? -9.907 0.477 -3.182 1.00 81.25 184 ALA A C 1
ATOM 1397 O O . ALA A 1 184 ? -10.203 0.868 -2.050 1.00 81.25 184 ALA A O 1
ATOM 1398 N N . VAL A 1 185 ? -8.870 -0.338 -3.394 1.00 82.06 185 VAL A N 1
ATOM 1399 C CA . VAL A 1 185 ? -8.073 -0.919 -2.301 1.00 82.06 185 VAL A CA 1
ATOM 1400 C C . VAL A 1 185 ? -7.275 0.136 -1.539 1.00 82.06 185 VAL A C 1
ATOM 1402 O O . VAL A 1 185 ? -7.266 0.131 -0.308 1.00 82.06 185 VAL A O 1
ATOM 1405 N N . ARG A 1 186 ? -6.699 1.138 -2.212 1.00 82.31 186 ARG A N 1
ATOM 1406 C CA . ARG A 1 186 ? -6.061 2.259 -1.500 1.00 82.31 186 ARG A CA 1
ATOM 1407 C C . ARG A 1 186 ? -7.071 3.040 -0.652 1.00 82.31 186 ARG A C 1
ATOM 1409 O O . ARG A 1 186 ? -6.710 3.569 0.394 1.00 82.31 186 ARG A O 1
ATOM 1416 N N . SER A 1 187 ? -8.340 3.124 -1.068 1.00 81.56 187 SER A N 1
ATOM 1417 C CA . SER A 1 187 ? -9.372 3.814 -0.283 1.00 81.56 187 SER A CA 1
ATOM 1418 C C . SER A 1 187 ? -9.676 3.077 1.029 1.00 81.56 187 SER A C 1
ATOM 1420 O O . SER A 1 187 ? -9.944 3.722 2.047 1.00 81.56 187 SER A O 1
ATOM 1422 N N . VAL A 1 188 ? -9.551 1.741 1.034 1.00 82.12 188 VAL A N 1
ATOM 1423 C CA . VAL A 1 188 ? -9.632 0.899 2.237 1.00 82.12 188 VAL A CA 1
ATOM 1424 C C . VAL A 1 188 ? -8.543 1.306 3.229 1.00 82.12 188 VAL A C 1
ATOM 1426 O O . VAL A 1 188 ? -8.871 1.572 4.381 1.00 82.12 188 VAL A O 1
ATOM 1429 N N . LEU A 1 189 ? -7.289 1.478 2.786 1.00 80.00 189 LEU A N 1
ATOM 1430 C CA . LEU A 1 189 ? -6.198 1.964 3.649 1.00 80.00 189 LEU A CA 1
ATOM 1431 C C . LEU A 1 189 ? -6.523 3.314 4.296 1.00 80.00 189 LEU A C 1
ATOM 1433 O O . LEU A 1 189 ? -6.280 3.515 5.482 1.00 80.00 189 LEU A O 1
ATOM 1437 N N . GLY A 1 190 ? -7.137 4.228 3.541 1.00 78.25 190 GLY A N 1
ATOM 1438 C CA . GLY A 1 190 ? -7.565 5.521 4.073 1.00 78.25 190 GLY A CA 1
ATOM 1439 C C . GLY A 1 190 ? -8.647 5.394 5.148 1.00 78.25 190 GLY A C 1
ATOM 1440 O O . GLY A 1 190 ? -8.633 6.145 6.122 1.00 78.25 190 GLY A O 1
ATOM 1441 N N . ARG A 1 191 ? -9.578 4.444 4.994 1.00 80.75 191 ARG A N 1
ATOM 1442 C CA . ARG A 1 191 ? -10.609 4.148 6.002 1.00 80.75 191 ARG A CA 1
ATOM 1443 C C . ARG A 1 191 ? -10.013 3.497 7.250 1.00 80.75 191 ARG A C 1
ATOM 1445 O O . ARG A 1 191 ? -10.345 3.924 8.350 1.00 80.75 191 ARG A O 1
ATOM 1452 N N . ILE A 1 192 ? -9.083 2.556 7.082 1.00 76.81 192 ILE A N 1
ATOM 1453 C CA . ILE A 1 192 ? -8.332 1.934 8.185 1.00 76.81 192 ILE A CA 1
ATOM 1454 C C . ILE A 1 192 ? -7.582 2.999 8.986 1.00 76.81 192 ILE A C 1
ATOM 1456 O O . ILE A 1 192 ? -7.737 3.063 10.200 1.00 76.81 192 ILE A O 1
ATOM 1460 N N . GLY A 1 193 ? -6.822 3.872 8.317 1.00 73.94 193 GLY A N 1
ATOM 1461 C CA . GLY A 1 193 ? -6.069 4.932 8.988 1.00 73.94 193 GLY A CA 1
ATOM 1462 C C . GLY A 1 193 ? -6.966 5.891 9.777 1.00 73.94 193 GLY A C 1
ATOM 1463 O O . GLY A 1 193 ? -6.634 6.257 10.901 1.00 73.94 193 GLY A O 1
ATOM 1464 N N . ARG A 1 194 ? -8.141 6.253 9.240 1.00 76.19 194 ARG A N 1
ATOM 1465 C CA . ARG A 1 194 ? -9.130 7.067 9.972 1.00 76.19 194 ARG A CA 1
ATOM 1466 C C . ARG A 1 194 ? -9.702 6.341 11.187 1.00 76.19 194 ARG A C 1
ATOM 1468 O O . ARG A 1 194 ? -9.830 6.959 12.239 1.00 76.19 194 ARG A O 1
ATOM 1475 N N . ALA A 1 195 ? -10.010 5.054 11.054 1.00 70.44 195 ALA A N 1
ATOM 1476 C CA . ALA A 1 195 ? -10.467 4.233 12.168 1.00 70.44 195 ALA A CA 1
ATOM 1477 C C . ALA A 1 195 ? -9.396 4.147 13.272 1.00 70.44 195 ALA A C 1
ATOM 1479 O O . ALA A 1 195 ? -9.702 4.345 14.445 1.00 70.44 195 ALA A O 1
ATOM 1480 N N . GLU A 1 196 ? -8.124 3.954 12.908 1.00 71.50 196 GLU A N 1
ATOM 1481 C CA . GLU A 1 196 ? -7.008 3.949 13.863 1.00 71.50 196 GLU A CA 1
ATOM 1482 C C . GLU A 1 196 ? -6.790 5.301 14.549 1.00 71.50 196 GLU A C 1
ATOM 1484 O O . GLU A 1 196 ? -6.632 5.348 15.771 1.00 71.50 196 GLU A O 1
ATOM 1489 N N . ALA A 1 197 ? -6.866 6.407 13.808 1.00 68.06 197 ALA A N 1
ATOM 1490 C CA . ALA A 1 197 ? -6.823 7.747 14.389 1.00 68.06 197 ALA A CA 1
ATOM 1491 C C . ALA A 1 197 ? -8.003 7.995 15.352 1.00 68.06 197 ALA A C 1
ATOM 1493 O O . ALA A 1 197 ? -7.814 8.564 16.428 1.00 68.06 197 ALA A O 1
ATOM 1494 N N . GLY A 1 198 ? -9.204 7.510 15.014 1.00 65.75 198 GLY A N 1
ATOM 1495 C CA . GLY A 1 198 ? -10.379 7.551 15.889 1.00 65.75 198 GLY A CA 1
ATOM 1496 C C . GLY A 1 198 ? -10.184 6.761 17.188 1.00 65.75 198 GLY A C 1
ATOM 1497 O O . GLY A 1 198 ? -10.538 7.249 18.262 1.00 65.75 198 GLY A O 1
ATOM 1498 N N . MET A 1 199 ? -9.541 5.589 17.121 1.00 65.94 199 MET A N 1
ATOM 1499 C CA . MET A 1 199 ? -9.167 4.807 18.310 1.00 65.94 199 MET A CA 1
ATOM 1500 C C . MET A 1 199 ? -8.153 5.553 19.193 1.00 65.94 199 MET A C 1
ATOM 1502 O O . MET A 1 199 ? -8.289 5.570 20.421 1.00 65.94 199 MET A O 1
ATOM 1506 N N . GLN A 1 200 ? -7.153 6.207 18.590 1.00 64.81 200 GLN A N 1
ATOM 1507 C CA . GLN A 1 200 ? -6.167 7.014 19.322 1.00 64.81 200 GLN A CA 1
ATOM 1508 C C . GLN A 1 200 ? -6.807 8.220 20.020 1.00 64.81 200 GLN A C 1
ATOM 1510 O O . GLN A 1 200 ? -6.565 8.425 21.211 1.00 64.81 200 GLN A O 1
ATOM 1515 N N . GLY A 1 201 ? -7.646 8.979 19.308 1.00 58.53 201 GLY A N 1
ATOM 1516 C CA . GLY A 1 201 ? -8.339 10.154 19.845 1.00 58.53 201 GLY A CA 1
ATOM 1517 C C . GLY A 1 201 ? -9.302 9.804 20.979 1.00 58.53 201 GLY A C 1
ATOM 1518 O O . GLY A 1 201 ? -9.277 10.434 22.029 1.00 58.53 201 GLY A O 1
ATOM 1519 N N . SER A 1 202 ? -10.068 8.725 20.826 1.00 58.72 202 SER A N 1
ATOM 1520 C CA . SER A 1 202 ? -10.993 8.254 21.867 1.00 58.72 202 SER A CA 1
ATOM 1521 C C . SER A 1 202 ? -10.264 7.818 23.142 1.00 58.72 202 SER A C 1
ATOM 1523 O O . SER A 1 202 ? -10.764 7.992 24.253 1.00 58.72 202 SER A O 1
ATOM 1525 N N . THR A 1 203 ? -9.036 7.307 23.005 1.00 51.91 203 THR A N 1
ATOM 1526 C CA . THR A 1 203 ? -8.202 6.923 24.150 1.00 51.91 203 THR A CA 1
ATOM 1527 C C . THR A 1 203 ? -7.742 8.138 24.969 1.00 51.91 203 THR A C 1
ATOM 1529 O O . THR A 1 203 ? -7.730 8.071 26.199 1.00 51.91 203 THR A O 1
ATOM 1532 N N . SER A 1 204 ? -7.367 9.253 24.331 1.00 51.53 204 SER A N 1
ATOM 1533 C CA . SER A 1 204 ? -6.854 10.434 25.045 1.00 51.53 204 SER A CA 1
ATOM 1534 C C . SER A 1 204 ? -7.951 11.190 25.800 1.00 51.53 204 SER A C 1
ATOM 1536 O O . SER A 1 204 ? -7.712 11.659 26.914 1.00 51.53 204 SER A O 1
ATOM 1538 N N . THR A 1 205 ? -9.173 11.237 25.261 1.00 50.34 205 THR A N 1
ATOM 1539 C CA . THR A 1 205 ? -10.316 11.898 25.915 1.00 50.34 205 THR A CA 1
ATOM 1540 C C . THR A 1 205 ? -10.735 11.189 27.207 1.00 50.34 205 THR A C 1
ATOM 1542 O O . THR A 1 205 ? -11.086 11.843 28.187 1.00 50.34 205 THR A O 1
ATOM 1545 N N . ILE A 1 206 ? -10.638 9.857 27.255 1.00 47.28 206 ILE A N 1
ATOM 1546 C CA . ILE A 1 206 ? -11.036 9.065 28.431 1.00 47.28 206 ILE A CA 1
ATOM 1547 C C . ILE A 1 206 ? -10.010 9.175 29.565 1.00 47.28 206 ILE A C 1
ATOM 1549 O O . ILE A 1 206 ? -10.393 9.224 30.731 1.00 47.28 206 ILE A O 1
ATOM 1553 N N . VAL A 1 207 ? -8.716 9.272 29.239 1.00 47.62 207 VAL A N 1
ATOM 1554 C CA . VAL A 1 207 ? -7.657 9.488 30.243 1.00 47.62 207 VAL A CA 1
ATOM 1555 C C . VAL A 1 207 ? -7.750 10.894 30.848 1.00 47.62 207 VAL A C 1
ATOM 1557 O O . VAL A 1 207 ? -7.566 11.048 32.053 1.00 47.62 207 VAL A O 1
ATOM 1560 N N . GLY A 1 208 ? -8.092 11.909 30.046 1.00 41.81 208 GLY A N 1
ATOM 1561 C CA . GLY A 1 208 ? -8.256 13.289 30.520 1.00 41.81 208 GLY A CA 1
ATOM 1562 C C . GLY A 1 208 ? -9.502 13.528 31.384 1.00 41.81 208 GLY A C 1
ATOM 1563 O O . GLY A 1 208 ? -9.494 14.425 32.220 1.00 41.81 208 GLY A O 1
ATOM 1564 N N . ALA A 1 209 ? -10.557 12.722 31.228 1.00 46.41 209 ALA A N 1
ATOM 1565 C CA . ALA A 1 209 ? -11.831 12.908 31.931 1.00 46.41 209 ALA A CA 1
ATOM 1566 C C . ALA A 1 209 ? -11.881 12.313 33.356 1.00 46.41 209 ALA A C 1
ATOM 1568 O O . ALA A 1 209 ? -12.925 12.382 34.003 1.00 46.41 209 ALA A O 1
ATOM 1569 N N . GLY A 1 210 ? -10.803 11.690 33.854 1.00 39.25 210 GLY A N 1
ATOM 1570 C CA . GLY A 1 210 ? -10.705 11.206 35.243 1.00 39.25 210 GLY A CA 1
ATOM 1571 C C . GLY A 1 210 ? -11.703 10.107 35.648 1.00 39.25 210 GLY A C 1
ATOM 1572 O O . GLY A 1 210 ? -11.721 9.679 36.800 1.00 39.25 210 GLY A O 1
ATOM 1573 N N . CYS A 1 211 ? -12.530 9.614 34.726 1.00 44.41 211 CYS A N 1
ATOM 1574 C CA . CYS A 1 211 ? -13.430 8.495 34.968 1.00 44.41 211 CYS A CA 1
ATOM 1575 C C . CYS A 1 211 ? -12.586 7.215 35.030 1.00 44.41 211 CYS A C 1
ATOM 1577 O O . CYS A 1 211 ? -11.781 6.988 34.131 1.00 44.41 211 CYS A O 1
ATOM 1579 N N . GLY A 1 212 ? -12.756 6.372 36.056 1.00 42.53 212 GLY A N 1
ATOM 1580 C CA . GLY A 1 212 ? -11.974 5.151 36.351 1.00 42.53 212 GLY A CA 1
ATOM 1581 C C . GLY A 1 212 ? -11.941 4.037 35.282 1.00 42.53 212 GLY A C 1
ATOM 1582 O O . GLY A 1 212 ? -11.721 2.873 35.598 1.00 42.53 212 GLY A O 1
ATOM 1583 N N . LEU A 1 213 ? -12.137 4.373 34.009 1.00 49.69 213 LEU A N 1
ATOM 1584 C CA . LEU A 1 213 ? -12.062 3.530 32.821 1.00 49.69 213 LEU A CA 1
ATOM 1585 C C . LEU A 1 213 ? -10.633 3.327 32.297 1.00 49.69 213 LEU A C 1
ATOM 1587 O O . LEU A 1 213 ? -10.458 2.593 31.328 1.00 49.69 213 LEU A O 1
ATOM 1591 N N . ALA A 1 214 ? -9.598 3.903 32.921 1.00 43.56 214 ALA A N 1
ATOM 1592 C CA . ALA A 1 214 ? -8.203 3.691 32.513 1.00 43.56 214 ALA A CA 1
ATOM 1593 C C . ALA A 1 214 ? -7.833 2.193 32.425 1.00 43.56 214 ALA A C 1
ATOM 1595 O O . ALA A 1 214 ? -7.115 1.780 31.513 1.00 43.56 214 ALA A O 1
ATOM 1596 N N . GLY A 1 215 ? -8.389 1.362 33.317 1.00 44.41 215 GLY A N 1
ATOM 1597 C CA . GLY A 1 215 ? -8.256 -0.097 33.263 1.00 44.41 215 GLY A CA 1
ATOM 1598 C C . GLY A 1 215 ? -8.966 -0.728 32.060 1.00 44.41 215 GLY A C 1
ATOM 1599 O O . GLY A 1 215 ? -8.375 -1.559 31.378 1.00 44.41 215 GLY A O 1
ATOM 1600 N N . ALA A 1 216 ? -10.185 -0.284 31.740 1.00 49.94 216 ALA A N 1
ATOM 1601 C CA . ALA A 1 216 ? -10.951 -0.759 30.586 1.00 49.94 216 ALA A CA 1
ATOM 1602 C C . ALA A 1 216 ? -10.307 -0.349 29.252 1.00 49.94 216 ALA A C 1
ATOM 1604 O O . ALA A 1 216 ? -10.281 -1.138 28.318 1.00 49.94 216 ALA A O 1
ATOM 1605 N N . VAL A 1 217 ? -9.714 0.844 29.181 1.00 47.84 217 VAL A N 1
ATOM 1606 C CA . VAL A 1 217 ? -8.960 1.333 28.016 1.00 47.84 217 VAL A CA 1
ATOM 1607 C C . VAL A 1 217 ? -7.662 0.547 27.824 1.00 47.84 217 VAL A C 1
ATOM 1609 O O . VAL A 1 217 ? -7.316 0.174 26.704 1.00 47.84 217 VAL A O 1
ATOM 1612 N N . ARG A 1 218 ? -6.943 0.246 28.912 1.00 49.62 218 ARG A N 1
ATOM 1613 C CA . ARG A 1 218 ? -5.727 -0.578 28.860 1.00 49.62 218 ARG A CA 1
ATOM 1614 C C . ARG A 1 218 ? -6.049 -2.025 28.469 1.00 49.62 218 ARG A C 1
ATOM 1616 O O . ARG A 1 218 ? -5.314 -2.610 27.679 1.00 49.62 218 ARG A O 1
ATOM 1623 N N . LEU A 1 219 ? -7.172 -2.561 28.951 1.00 51.69 219 LEU A N 1
ATOM 1624 C CA . LEU A 1 219 ? -7.690 -3.876 28.570 1.00 51.69 219 LEU A CA 1
ATOM 1625 C C . LEU A 1 219 ? -8.203 -3.894 27.121 1.00 51.69 219 LEU A C 1
ATOM 1627 O O . LEU A 1 219 ? -7.952 -4.859 26.414 1.00 51.69 219 LEU A O 1
ATOM 1631 N N . ALA A 1 220 ? -8.838 -2.820 26.645 1.00 52.53 220 ALA A N 1
ATOM 1632 C CA . ALA A 1 220 ? -9.251 -2.664 25.249 1.00 52.53 220 ALA A CA 1
ATOM 1633 C C . ALA A 1 220 ? -8.060 -2.557 24.294 1.00 52.53 220 ALA A C 1
ATOM 1635 O O . ALA A 1 220 ? -8.113 -3.085 23.190 1.00 52.53 220 ALA A O 1
ATOM 1636 N N . ARG A 1 221 ? -6.955 -1.938 24.727 1.00 50.03 221 ARG A N 1
ATOM 1637 C CA . ARG A 1 221 ? -5.692 -1.947 23.974 1.00 50.03 221 ARG A CA 1
ATOM 1638 C C . ARG A 1 221 ? -5.035 -3.323 23.930 1.00 50.03 221 ARG A C 1
ATOM 1640 O O . ARG A 1 221 ? -4.477 -3.684 22.903 1.00 50.03 221 ARG A O 1
ATOM 1647 N N . ALA A 1 222 ? -5.072 -4.073 25.029 1.00 52.00 222 ALA A N 1
ATOM 1648 C CA . ALA A 1 222 ? -4.461 -5.401 25.095 1.00 52.00 222 ALA A CA 1
ATOM 1649 C C . ALA A 1 222 ? -5.319 -6.484 24.413 1.00 52.00 222 ALA A C 1
ATOM 1651 O O . ALA A 1 222 ? -4.788 -7.419 23.819 1.00 52.00 222 ALA A O 1
ATOM 1652 N N . HIS A 1 223 ? -6.644 -6.351 24.492 1.00 56.38 223 HIS A N 1
ATOM 1653 C CA . HIS A 1 223 ? -7.628 -7.333 24.041 1.00 56.38 223 HIS A CA 1
ATOM 1654 C C . HIS A 1 223 ? -8.838 -6.628 23.396 1.00 56.38 223 HIS A C 1
ATOM 1656 O O . HIS A 1 223 ? -9.932 -6.605 23.968 1.00 56.38 223 HIS A O 1
ATOM 1662 N N . PRO A 1 224 ? -8.675 -6.053 22.193 1.00 52.12 224 PRO A N 1
ATOM 1663 C CA . PRO A 1 224 ? -9.703 -5.233 21.545 1.00 52.12 224 PRO A CA 1
ATOM 1664 C C . PRO A 1 224 ? -11.004 -5.992 21.256 1.00 52.12 224 PRO A C 1
ATOM 1666 O O . PRO A 1 224 ? -12.096 -5.459 21.450 1.00 52.12 224 PRO A O 1
ATOM 1669 N N . VAL A 1 225 ? -10.906 -7.280 20.914 1.00 51.69 225 VAL A N 1
ATOM 1670 C CA . VAL A 1 225 ? -12.070 -8.169 20.760 1.00 51.69 225 VAL A CA 1
ATOM 1671 C C . VAL A 1 225 ? -12.800 -8.362 22.094 1.00 51.69 225 VAL A C 1
ATOM 1673 O O . VAL A 1 225 ? -14.028 -8.317 22.140 1.00 51.69 225 VAL A O 1
ATOM 1676 N N . ALA A 1 226 ? -12.066 -8.506 23.201 1.00 53.78 226 ALA A N 1
ATOM 1677 C CA . ALA A 1 226 ? -12.663 -8.673 24.523 1.00 53.78 226 ALA A CA 1
ATOM 1678 C C . ALA A 1 226 ? -13.373 -7.397 24.995 1.00 53.78 226 ALA A C 1
ATOM 1680 O O . ALA A 1 226 ? -14.438 -7.489 25.593 1.00 53.78 226 ALA A O 1
ATOM 1681 N N . ALA A 1 227 ? -12.850 -6.208 24.685 1.00 55.44 227 ALA A N 1
ATOM 1682 C CA . ALA A 1 227 ? -13.533 -4.955 25.006 1.00 55.44 227 ALA A CA 1
ATOM 1683 C C . ALA A 1 227 ? -14.847 -4.787 24.230 1.00 55.44 227 ALA A C 1
ATOM 1685 O O . ALA A 1 227 ? -15.854 -4.402 24.824 1.00 55.44 227 ALA A O 1
ATOM 1686 N N . GLY A 1 228 ? -14.871 -5.158 22.945 1.00 52.38 228 GLY A N 1
ATOM 1687 C CA . GLY A 1 228 ? -16.111 -5.223 22.166 1.00 52.38 228 GLY A CA 1
ATOM 1688 C C . GLY A 1 228 ? -17.128 -6.199 22.770 1.00 52.38 228 GLY A C 1
ATOM 1689 O O . GLY A 1 228 ? -18.297 -5.851 22.934 1.00 52.38 228 GLY A O 1
ATOM 1690 N N . VAL A 1 229 ? -16.675 -7.388 23.187 1.00 55.19 229 VAL A N 1
ATOM 1691 C CA . VAL A 1 229 ? -17.509 -8.388 23.880 1.00 55.19 229 VAL A CA 1
ATOM 1692 C C . VAL A 1 229 ? -18.013 -7.871 25.228 1.00 55.19 229 VAL A C 1
ATOM 1694 O O . VAL A 1 229 ? -19.171 -8.097 25.553 1.00 55.19 229 VAL A O 1
ATOM 1697 N N . VAL A 1 230 ? -17.203 -7.142 25.999 1.00 61.19 230 VAL A N 1
ATOM 1698 C CA . VAL A 1 230 ? -17.611 -6.559 27.289 1.00 61.19 230 VAL A CA 1
ATOM 1699 C C . VAL A 1 230 ? -18.673 -5.477 27.097 1.00 61.19 230 VAL A C 1
ATOM 1701 O O . VAL A 1 230 ? -19.655 -5.463 27.834 1.00 61.19 230 VAL A O 1
ATOM 1704 N N . VAL A 1 231 ? -18.532 -4.608 26.092 1.00 62.59 231 VAL A N 1
ATOM 1705 C CA . VAL A 1 231 ? -19.550 -3.596 25.754 1.00 62.59 231 VAL A CA 1
ATOM 1706 C C . VAL A 1 231 ? -20.848 -4.274 25.302 1.00 62.59 231 VAL A C 1
ATOM 1708 O O . VAL A 1 231 ? -21.928 -3.916 25.776 1.00 62.59 231 VAL A O 1
ATOM 1711 N N . ALA A 1 232 ? -20.754 -5.299 24.449 1.00 55.31 232 ALA A N 1
ATOM 1712 C CA . ALA A 1 232 ? -21.907 -6.077 24.001 1.00 55.31 232 ALA A CA 1
ATOM 1713 C C . ALA A 1 232 ? -22.576 -6.845 25.154 1.00 55.31 232 ALA A C 1
ATOM 1715 O O . ALA A 1 232 ? -23.800 -6.849 25.258 1.00 55.31 232 ALA A O 1
ATOM 1716 N N . ALA A 1 233 ? -21.795 -7.441 26.057 1.00 57.69 233 ALA A N 1
ATOM 1717 C CA . ALA A 1 233 ? -22.282 -8.157 27.232 1.00 57.69 233 ALA A CA 1
ATOM 1718 C C . ALA A 1 233 ? -22.917 -7.209 28.256 1.00 57.69 233 ALA A C 1
ATOM 1720 O O . ALA A 1 233 ? -23.960 -7.536 28.814 1.00 57.69 233 ALA A O 1
ATOM 1721 N N . ALA A 1 234 ? -22.352 -6.016 28.464 1.00 61.62 234 ALA A N 1
ATOM 1722 C CA . ALA A 1 234 ? -22.948 -4.979 29.302 1.00 61.62 234 ALA A CA 1
ATOM 1723 C C . ALA A 1 234 ? -24.277 -4.479 28.711 1.00 61.62 234 ALA A C 1
ATOM 1725 O O . ALA A 1 234 ? -25.264 -4.347 29.437 1.00 61.62 234 ALA A O 1
ATOM 1726 N N . GLY A 1 235 ? -24.333 -4.278 27.389 1.00 59.62 235 GLY A N 1
ATOM 1727 C CA . GLY A 1 235 ? -25.563 -3.947 26.667 1.00 59.62 235 GLY A CA 1
ATOM 1728 C C . GLY A 1 235 ? -26.620 -5.051 26.767 1.00 59.62 235 GLY A C 1
ATOM 1729 O O . GLY A 1 235 ? -27.773 -4.775 27.099 1.00 59.62 235 GLY A O 1
ATOM 1730 N N . ALA A 1 236 ? -26.225 -6.311 26.565 1.00 60.41 236 ALA A N 1
ATOM 1731 C CA . ALA A 1 236 ? -27.099 -7.474 26.703 1.00 60.41 236 ALA A CA 1
ATOM 1732 C C . ALA A 1 236 ? -27.597 -7.643 28.146 1.00 60.41 236 ALA A C 1
ATOM 1734 O O . ALA A 1 236 ? -28.784 -7.859 28.363 1.00 60.41 236 ALA A O 1
ATOM 1735 N N . TYR A 1 237 ? -26.731 -7.470 29.145 1.00 62.78 237 TYR A N 1
ATOM 1736 C CA . TYR A 1 237 ? -27.096 -7.533 30.559 1.00 62.78 237 TYR A CA 1
ATOM 1737 C C . TYR A 1 237 ? -28.082 -6.424 30.951 1.00 62.78 237 TYR A C 1
ATOM 1739 O O . TYR A 1 237 ? -29.066 -6.695 31.644 1.00 62.78 237 TYR A O 1
ATOM 1747 N N . ALA A 1 238 ? -27.860 -5.191 30.486 1.00 61.66 238 ALA A N 1
ATOM 1748 C CA . ALA A 1 238 ? -28.774 -4.071 30.706 1.00 61.66 238 ALA A CA 1
ATOM 1749 C C . ALA A 1 238 ? -30.132 -4.300 30.020 1.00 61.66 238 ALA A C 1
ATOM 1751 O O . ALA A 1 238 ? -31.177 -4.005 30.602 1.00 61.66 238 ALA A O 1
ATOM 1752 N N . TYR A 1 239 ? -30.128 -4.880 28.815 1.00 63.16 239 TYR A N 1
ATOM 1753 C CA . TYR A 1 239 ? -31.342 -5.246 28.088 1.00 63.16 239 TYR A CA 1
ATOM 1754 C C . TYR A 1 239 ? -32.123 -6.369 28.785 1.00 63.16 239 TYR A C 1
ATOM 1756 O O . TYR A 1 239 ? -33.335 -6.256 28.972 1.00 63.16 239 TYR A O 1
ATOM 1764 N N . LEU A 1 240 ? -31.440 -7.428 29.224 1.00 70.56 240 LEU A N 1
ATOM 1765 C CA . LEU A 1 240 ? -32.050 -8.559 29.929 1.00 70.56 240 LEU A CA 1
ATOM 1766 C C . LEU A 1 240 ? -32.615 -8.145 31.296 1.00 70.56 240 LEU A C 1
ATOM 1768 O O . LEU A 1 240 ? -33.675 -8.620 31.692 1.00 70.56 240 LEU A O 1
ATOM 1772 N N . ASN A 1 241 ? -31.972 -7.198 31.984 1.00 72.75 241 ASN A N 1
ATOM 1773 C CA . ASN A 1 241 ? -32.438 -6.663 33.267 1.00 72.75 241 ASN A CA 1
ATOM 1774 C C . ASN A 1 241 ? -33.310 -5.402 33.139 1.00 72.75 241 ASN A C 1
ATOM 1776 O O . ASN A 1 241 ? -33.560 -4.722 34.135 1.00 72.75 241 ASN A O 1
ATOM 1780 N N . ARG A 1 242 ? -33.824 -5.086 31.941 1.00 63.56 242 ARG A N 1
ATOM 1781 C CA . ARG A 1 242 ? -34.591 -3.853 31.674 1.00 63.56 242 ARG A CA 1
ATOM 1782 C C . ARG A 1 242 ? -35.809 -3.644 32.582 1.00 63.56 242 ARG A C 1
ATOM 1784 O O . ARG A 1 242 ? -36.217 -2.506 32.781 1.00 63.56 242 ARG A O 1
ATOM 1791 N N . SER A 1 243 ? -36.393 -4.713 33.126 1.00 75.06 243 SER A N 1
ATOM 1792 C CA . SER A 1 243 ? -37.542 -4.653 34.044 1.00 75.06 243 SER A CA 1
ATOM 1793 C C . SER A 1 243 ? -37.176 -4.204 35.462 1.00 75.06 243 SER A C 1
ATOM 1795 O O . SER A 1 243 ? -38.055 -3.768 36.197 1.00 75.06 243 SER A O 1
ATOM 1797 N N . ARG A 1 244 ? -35.894 -4.275 35.846 1.00 79.44 244 ARG A N 1
ATOM 1798 C CA . ARG A 1 244 ? -35.391 -3.855 37.166 1.00 79.44 244 ARG A CA 1
ATOM 1799 C C . ARG A 1 244 ? -34.975 -2.385 37.217 1.00 79.44 244 ARG A C 1
ATOM 1801 O O . ARG A 1 244 ? -34.683 -1.871 38.291 1.00 79.44 244 ARG A O 1
ATOM 1808 N N . PHE A 1 245 ? -34.940 -1.709 36.071 1.00 77.12 245 PHE A N 1
ATOM 1809 C CA . PHE A 1 245 ? -34.493 -0.326 35.964 1.00 77.12 245 PHE A CA 1
ATOM 1810 C C . PHE A 1 245 ? -35.664 0.629 35.724 1.00 77.12 245 PHE A C 1
ATOM 1812 O O . PHE A 1 245 ? -36.545 0.382 34.889 1.00 77.12 245 PHE A O 1
ATOM 1819 N N . SER A 1 246 ? -35.631 1.773 36.413 1.00 80.12 246 SER A N 1
ATOM 1820 C CA . SER A 1 246 ? -36.554 2.879 36.143 1.00 80.12 246 SER A CA 1
ATOM 1821 C C . SER A 1 246 ? -36.445 3.335 34.677 1.00 80.12 246 SER A C 1
ATOM 1823 O O . SER A 1 246 ? -35.437 3.086 34.008 1.00 80.12 246 SER A O 1
ATOM 1825 N N . SER A 1 247 ? -37.488 3.976 34.143 1.00 77.19 247 SER A N 1
ATOM 1826 C CA . SER A 1 247 ? -37.478 4.500 32.767 1.00 77.19 247 SER A CA 1
ATOM 1827 C C . SER A 1 247 ? -36.344 5.507 32.537 1.00 77.19 247 SER A C 1
ATOM 1829 O O . SER A 1 247 ? -35.672 5.435 31.510 1.00 77.19 247 SER A O 1
ATOM 1831 N N . ASP A 1 248 ? -36.075 6.372 33.517 1.00 77.06 248 ASP A N 1
ATOM 1832 C CA . ASP A 1 248 ? -34.987 7.357 33.478 1.00 77.06 248 ASP A CA 1
ATOM 1833 C C . ASP A 1 248 ? -33.602 6.683 33.478 1.00 77.06 248 ASP A C 1
ATOM 1835 O O . ASP A 1 248 ? -32.733 6.996 32.663 1.00 77.06 248 ASP A O 1
ATOM 1839 N N . THR A 1 249 ? -33.413 5.658 34.316 1.00 70.06 249 THR A N 1
ATOM 1840 C CA . THR A 1 249 ? -32.169 4.871 34.345 1.00 70.06 249 THR A CA 1
ATOM 1841 C C . THR A 1 249 ? -31.936 4.125 33.028 1.00 70.06 249 THR A C 1
ATOM 1843 O O . THR A 1 249 ? -30.803 4.061 32.555 1.00 70.06 249 THR A O 1
ATOM 1846 N N . ARG A 1 250 ? -32.996 3.602 32.396 1.00 66.44 250 ARG A N 1
ATOM 1847 C CA . ARG A 1 250 ? -32.915 2.949 31.079 1.00 66.44 250 ARG A CA 1
ATOM 1848 C C . ARG A 1 250 ? -32.510 3.917 29.972 1.00 66.44 250 ARG A C 1
ATOM 1850 O O . ARG A 1 250 ? -31.655 3.564 29.164 1.00 66.44 250 ARG A O 1
ATOM 1857 N N . ALA A 1 251 ? -33.088 5.117 29.947 1.00 68.44 251 ALA A N 1
ATOM 1858 C CA . ALA A 1 251 ? -32.746 6.139 28.960 1.00 68.44 251 ALA A CA 1
ATOM 1859 C C . ALA A 1 251 ? -31.272 6.558 29.082 1.00 68.44 251 ALA A C 1
ATOM 1861 O O . ALA A 1 251 ? -30.550 6.574 28.085 1.00 68.44 251 ALA A O 1
ATOM 1862 N N . LYS A 1 252 ? -30.797 6.780 30.313 1.00 67.31 252 LYS A N 1
ATOM 1863 C CA . LYS A 1 252 ? -29.395 7.125 30.595 1.00 67.31 252 LYS A CA 1
ATOM 1864 C C . LYS A 1 252 ? -28.425 6.004 30.216 1.00 67.31 252 LYS A C 1
ATOM 1866 O O . LYS A 1 252 ? -27.405 6.282 29.596 1.00 67.31 252 LYS A O 1
ATOM 1871 N N . LEU A 1 253 ? -28.747 4.743 30.522 1.00 61.75 253 LEU A N 1
ATOM 1872 C CA . LEU A 1 253 ? -27.933 3.582 30.128 1.00 61.75 253 LEU A CA 1
ATOM 1873 C C . LEU A 1 253 ? -27.888 3.382 28.611 1.00 61.75 253 LEU A C 1
ATOM 1875 O O . LEU A 1 253 ? -26.828 3.078 28.075 1.00 61.75 253 LEU A O 1
ATOM 1879 N N . ALA A 1 254 ? -29.011 3.562 27.914 1.00 62.78 254 ALA A N 1
ATOM 1880 C CA . ALA A 1 254 ? -29.062 3.451 26.459 1.00 62.78 254 ALA A CA 1
ATOM 1881 C C . ALA A 1 254 ? -28.269 4.574 25.776 1.00 62.78 254 ALA A C 1
ATOM 1883 O O . ALA A 1 254 ? -27.504 4.310 24.848 1.00 62.78 254 ALA A O 1
ATOM 1884 N N . GLN A 1 255 ? -28.398 5.811 26.262 1.00 63.88 255 GLN A N 1
ATOM 1885 C CA . GLN A 1 255 ? -27.632 6.950 25.762 1.00 63.88 255 GLN A CA 1
ATOM 1886 C C . GLN A 1 255 ? -26.137 6.759 26.032 1.00 63.88 255 GLN A C 1
ATOM 1888 O O . GLN A 1 255 ? -25.335 6.857 25.109 1.00 63.88 255 GLN A O 1
ATOM 1893 N N . PHE A 1 256 ? -25.767 6.384 27.259 1.00 61.19 256 PHE A N 1
ATOM 1894 C CA . PHE A 1 256 ? -24.382 6.080 27.610 1.00 61.19 256 PHE A CA 1
ATOM 1895 C C . PHE A 1 256 ? -23.822 4.922 26.780 1.00 61.19 256 PHE A C 1
ATOM 1897 O O . PHE A 1 256 ? -22.716 5.027 26.273 1.00 61.19 256 PHE A O 1
ATOM 1904 N N . GLY A 1 257 ? -24.580 3.841 26.589 1.00 56.25 257 GLY A N 1
ATOM 1905 C CA . GLY A 1 257 ? -24.170 2.705 25.764 1.00 56.25 257 GLY A CA 1
ATOM 1906 C C . GLY A 1 257 ? -23.990 3.074 24.292 1.00 56.25 257 GLY A C 1
ATOM 1907 O O . GLY A 1 257 ? -23.043 2.615 23.663 1.00 56.25 257 GLY A O 1
ATOM 1908 N N . THR A 1 258 ? -24.848 3.944 23.754 1.00 62.00 258 THR A N 1
ATOM 1909 C CA . THR A 1 258 ? -24.751 4.430 22.369 1.00 62.00 258 THR A CA 1
ATOM 1910 C C . THR A 1 258 ? -23.530 5.327 22.184 1.00 62.00 258 THR A C 1
ATOM 1912 O O . THR A 1 258 ? -22.780 5.150 21.229 1.00 62.00 258 THR A O 1
ATOM 1915 N N . GLU A 1 259 ? -23.289 6.253 23.112 1.00 60.16 259 GLU A N 1
ATOM 1916 C CA . GLU A 1 259 ? -22.117 7.132 23.069 1.00 60.16 259 GLU A CA 1
ATOM 1917 C C . GLU A 1 259 ? -20.820 6.357 23.333 1.00 60.16 259 GLU A C 1
ATOM 1919 O O . GLU A 1 259 ? -19.846 6.513 22.601 1.00 60.16 259 GLU A O 1
ATOM 1924 N N . ALA A 1 260 ? -20.821 5.426 24.290 1.00 54.66 260 ALA A N 1
ATOM 1925 C CA . ALA A 1 260 ? -19.701 4.522 24.521 1.00 54.66 260 ALA A CA 1
ATOM 1926 C C . ALA A 1 260 ? -19.430 3.643 23.293 1.00 54.66 260 ALA A C 1
ATOM 1928 O O . ALA A 1 260 ? -18.274 3.464 22.933 1.00 54.66 260 ALA A O 1
ATOM 1929 N N . PHE A 1 261 ? -20.456 3.136 22.605 1.00 58.28 261 PHE A N 1
ATOM 1930 C CA . PHE A 1 261 ? -20.274 2.371 21.370 1.00 58.28 261 PHE A CA 1
ATOM 1931 C C . PHE A 1 261 ? -19.724 3.231 20.226 1.00 58.28 261 PHE A C 1
ATOM 1933 O O . PHE A 1 261 ? -18.803 2.791 19.546 1.00 58.28 261 PHE A O 1
ATOM 1940 N N . LYS A 1 262 ? -20.212 4.458 20.024 1.00 62.56 262 LYS A N 1
ATOM 1941 C CA . LYS A 1 262 ? -19.665 5.373 19.003 1.00 62.56 262 LYS A CA 1
ATOM 1942 C C . LYS A 1 262 ? -18.194 5.709 19.257 1.00 62.56 262 LYS A C 1
ATOM 1944 O O . LYS A 1 262 ? -17.395 5.747 18.330 1.00 62.56 262 LYS A O 1
ATOM 1949 N N . ILE A 1 263 ? -17.830 5.927 20.520 1.00 56.16 263 ILE A N 1
ATOM 1950 C CA . ILE A 1 263 ? -16.473 6.334 20.910 1.00 56.16 263 ILE A CA 1
ATOM 1951 C C . ILE A 1 263 ? -15.518 5.128 20.947 1.00 56.16 263 ILE A C 1
ATOM 1953 O O . ILE A 1 263 ? -14.372 5.224 20.517 1.00 56.16 263 ILE A O 1
ATOM 1957 N N . LEU A 1 264 ? -15.969 3.975 21.450 1.00 54.50 264 LEU A N 1
ATOM 1958 C CA . LEU A 1 264 ? -15.107 2.822 21.739 1.00 54.50 264 LEU A CA 1
ATOM 1959 C C . LEU A 1 264 ? -15.308 1.624 20.816 1.00 54.50 264 LEU A C 1
ATOM 1961 O O . LEU A 1 264 ? -14.416 0.793 20.739 1.00 54.50 264 LEU A O 1
ATOM 1965 N N . GLY A 1 265 ? -16.464 1.479 20.174 1.00 56.25 265 GLY A N 1
ATOM 1966 C CA . GLY A 1 265 ? -16.825 0.296 19.387 1.00 56.25 265 GLY A CA 1
ATOM 1967 C C . GLY A 1 265 ? -16.777 0.535 17.882 1.00 56.25 265 GLY A C 1
ATOM 1968 O O . GLY A 1 265 ? -16.184 -0.256 17.151 1.00 56.25 265 GLY A O 1
ATOM 1969 N N . GLU A 1 266 ? -17.358 1.637 17.408 1.00 68.06 266 GLU A N 1
ATOM 1970 C CA . GLU A 1 266 ? -17.482 1.940 15.979 1.00 68.06 266 GLU A CA 1
ATOM 1971 C C . GLU A 1 266 ? -16.125 1.993 15.250 1.00 68.06 266 GLU A C 1
ATOM 1973 O O . GLU A 1 266 ? -15.998 1.316 14.224 1.00 68.06 266 GLU A O 1
ATOM 1978 N N . PRO A 1 267 ? -15.074 2.663 15.771 1.00 65.19 267 PRO A N 1
ATOM 1979 C CA . PRO A 1 267 ? -13.761 2.649 15.128 1.00 65.19 267 PRO A CA 1
ATOM 1980 C C . PRO A 1 267 ? -13.166 1.238 15.004 1.00 65.19 267 PRO A C 1
ATOM 1982 O O . PRO A 1 267 ? -12.539 0.920 13.996 1.00 65.19 267 PRO A O 1
ATOM 1985 N N . PHE A 1 268 ? -13.398 0.358 15.983 1.00 65.06 268 PHE A N 1
ATOM 1986 C CA . PHE A 1 268 ? -12.912 -1.025 15.936 1.00 65.06 268 PHE A CA 1
ATOM 1987 C C . PHE A 1 268 ? -13.679 -1.869 14.922 1.00 65.06 268 PHE A C 1
ATOM 1989 O O . PHE A 1 268 ? -13.065 -2.593 14.142 1.00 65.06 268 PHE A O 1
ATOM 1996 N N . VAL A 1 269 ? -15.010 -1.751 14.882 1.00 66.69 269 VAL A N 1
ATOM 1997 C CA . VAL A 1 269 ? -15.834 -2.455 13.887 1.00 66.69 269 VAL A CA 1
ATOM 1998 C C . VAL A 1 269 ? -15.435 -2.028 12.475 1.00 66.69 269 VAL A C 1
ATOM 2000 O O . VAL A 1 269 ? -15.260 -2.878 11.602 1.00 66.69 269 VAL A O 1
ATOM 2003 N N . GLN A 1 270 ? -15.227 -0.727 12.252 1.00 69.88 270 GLN A N 1
ATOM 2004 C CA . GLN A 1 270 ? -14.740 -0.222 10.969 1.00 69.88 270 GLN A CA 1
ATOM 2005 C C . GLN A 1 270 ? -13.333 -0.752 10.652 1.00 69.88 270 GLN A C 1
ATOM 2007 O O . GLN A 1 270 ? -13.087 -1.184 9.526 1.00 69.88 270 GLN A O 1
ATOM 2012 N N . HIS A 1 271 ? -12.425 -0.793 11.632 1.00 68.62 271 HIS A N 1
ATOM 2013 C CA . HIS A 1 271 ? -11.090 -1.369 11.453 1.00 68.62 271 HIS A CA 1
ATOM 2014 C C . HIS A 1 271 ? -11.141 -2.849 11.036 1.00 68.62 271 HIS A C 1
ATOM 2016 O O . HIS A 1 271 ? -10.450 -3.235 10.094 1.00 68.62 271 HIS A O 1
ATOM 2022 N N . GLU A 1 272 ? -11.979 -3.664 11.679 1.00 68.62 272 GLU A N 1
ATOM 2023 C CA . GLU A 1 272 ? -12.161 -5.090 11.364 1.00 68.62 272 GLU A CA 1
ATOM 2024 C C . GLU A 1 272 ? -12.771 -5.313 9.975 1.00 68.62 272 GLU A C 1
ATOM 2026 O O . GLU A 1 272 ? -12.287 -6.131 9.189 1.00 68.62 272 GLU A O 1
ATOM 2031 N N . VAL A 1 273 ? -13.823 -4.562 9.629 1.00 74.81 273 VAL A N 1
ATOM 2032 C CA . VAL A 1 273 ? -14.455 -4.638 8.302 1.00 74.81 273 VAL A CA 1
ATOM 2033 C C . VAL A 1 273 ? -13.439 -4.301 7.213 1.00 74.81 273 VAL A C 1
ATOM 2035 O O . VAL A 1 273 ? -13.244 -5.087 6.290 1.00 74.81 273 VAL A O 1
ATOM 2038 N N . HIS A 1 274 ? -12.725 -3.186 7.351 1.00 77.38 274 HIS A N 1
ATOM 2039 C CA . HIS A 1 274 ? -11.744 -2.771 6.351 1.00 77.38 274 HIS A CA 1
ATOM 2040 C C . HIS A 1 274 ? -10.478 -3.641 6.356 1.00 77.38 274 HIS A C 1
ATOM 2042 O O . HIS A 1 274 ? -9.835 -3.805 5.321 1.00 77.38 274 HIS A O 1
ATOM 2048 N N . GLY A 1 275 ? -10.129 -4.246 7.493 1.00 76.25 275 GLY A N 1
ATOM 2049 C CA . GLY A 1 275 ? -9.076 -5.255 7.581 1.00 76.25 275 GLY A CA 1
ATOM 2050 C C . GLY A 1 275 ? -9.400 -6.501 6.757 1.00 76.25 275 GLY A C 1
ATOM 2051 O O . GLY A 1 275 ? -8.526 -7.007 6.052 1.00 76.25 275 GLY A O 1
ATOM 2052 N N . ARG A 1 276 ? -10.660 -6.955 6.772 1.00 80.12 276 ARG A N 1
ATOM 2053 C CA . ARG A 1 276 ? -11.117 -8.059 5.915 1.00 80.12 276 ARG A CA 1
ATOM 2054 C C . ARG A 1 276 ? -11.050 -7.701 4.434 1.00 80.12 276 ARG A C 1
ATOM 2056 O O . ARG A 1 276 ? -10.523 -8.509 3.675 1.00 80.12 276 ARG A O 1
ATOM 2063 N N . ASP A 1 277 ? -11.482 -6.500 4.047 1.00 82.12 277 ASP A N 1
ATOM 2064 C CA . ASP A 1 277 ? -11.366 -6.018 2.659 1.00 82.12 277 ASP A CA 1
ATOM 2065 C C . ASP A 1 277 ? -9.900 -6.058 2.179 1.00 82.12 277 ASP A C 1
ATOM 2067 O O . ASP A 1 277 ? -9.605 -6.494 1.067 1.00 82.12 277 ASP A O 1
ATOM 2071 N N . TRP A 1 278 ? -8.955 -5.650 3.037 1.00 83.25 278 TRP A N 1
ATOM 2072 C CA . TRP A 1 278 ? -7.523 -5.715 2.731 1.00 83.25 278 TRP A CA 1
ATOM 2073 C C . TRP A 1 278 ? -7.010 -7.154 2.602 1.00 83.25 278 TRP A C 1
ATOM 2075 O O . TRP A 1 278 ? -6.282 -7.470 1.665 1.00 83.25 278 TRP A O 1
ATOM 2085 N N . ASN A 1 279 ? -7.392 -8.043 3.520 1.00 84.62 279 ASN A N 1
ATOM 2086 C CA . ASN A 1 279 ? -6.976 -9.446 3.472 1.00 84.62 279 ASN A CA 1
ATOM 2087 C C . ASN A 1 279 ? -7.539 -10.162 2.236 1.00 84.62 279 ASN A C 1
ATOM 2089 O O . ASN A 1 279 ? -6.842 -10.969 1.631 1.00 84.62 279 ASN A O 1
ATOM 2093 N N . GLN A 1 280 ? -8.754 -9.816 1.803 1.00 85.06 280 GLN A N 1
ATOM 2094 C CA . GLN A 1 280 ? -9.329 -10.304 0.545 1.00 85.06 280 GLN A CA 1
ATOM 2095 C C . GLN A 1 280 ? -8.575 -9.807 -0.691 1.00 85.06 280 GLN A C 1
ATOM 2097 O O . GLN A 1 280 ? -8.647 -10.441 -1.743 1.00 85.06 280 GLN A O 1
ATOM 2102 N N . ALA A 1 281 ? -7.858 -8.687 -0.589 1.00 83.44 281 ALA A N 1
ATOM 2103 C CA . ALA A 1 281 ? -7.016 -8.155 -1.653 1.00 83.44 281 ALA A CA 1
ATOM 2104 C C . ALA A 1 281 ? -5.612 -8.784 -1.679 1.00 83.44 281 ALA A C 1
ATOM 2106 O O . ALA A 1 281 ? -4.898 -8.613 -2.663 1.00 83.44 281 ALA A O 1
ATOM 2107 N N . GLN A 1 282 ? -5.201 -9.523 -0.641 1.00 88.56 282 GLN A N 1
ATOM 2108 C CA . GLN A 1 282 ? -3.906 -10.203 -0.646 1.00 88.56 282 GLN A CA 1
ATOM 2109 C C . GLN A 1 282 ? -3.873 -11.302 -1.710 1.00 88.56 282 GLN A C 1
ATOM 2111 O O . GLN A 1 282 ? -4.871 -11.975 -1.989 1.00 88.56 282 GLN A O 1
ATOM 2116 N N . ARG A 1 283 ? -2.709 -11.456 -2.335 1.00 85.44 283 ARG A N 1
ATOM 2117 C CA . ARG A 1 283 ? -2.435 -12.440 -3.381 1.00 85.44 283 ARG A CA 1
ATOM 2118 C C . ARG A 1 283 ? -1.146 -13.194 -3.065 1.00 85.44 283 ARG A C 1
ATOM 2120 O O . ARG A 1 283 ? -0.348 -12.776 -2.221 1.00 85.44 283 ARG A O 1
ATOM 2127 N N . GLY A 1 284 ? -0.963 -14.301 -3.779 1.00 83.81 284 GLY A N 1
ATOM 2128 C CA . GLY A 1 284 ? 0.179 -15.196 -3.631 1.00 83.81 284 GLY A CA 1
ATOM 2129 C C . GLY A 1 284 ? 0.014 -16.207 -2.495 1.00 83.81 284 GLY A C 1
ATOM 2130 O O . GLY A 1 284 ? -0.766 -16.016 -1.564 1.00 83.81 284 GLY A O 1
ATOM 2131 N N . THR A 1 285 ? 0.769 -17.299 -2.596 1.00 81.06 285 THR A N 1
ATOM 2132 C CA . THR A 1 285 ? 0.907 -18.295 -1.526 1.00 81.06 285 THR A CA 1
ATOM 2133 C C . THR A 1 285 ? 2.219 -18.029 -0.809 1.00 81.06 285 THR A C 1
ATOM 2135 O O . THR A 1 285 ? 3.220 -17.743 -1.464 1.00 81.06 285 THR A O 1
ATOM 2138 N N . ALA A 1 286 ? 2.216 -18.102 0.520 1.00 78.69 286 ALA A N 1
ATOM 2139 C CA . ALA A 1 286 ? 3.445 -17.981 1.288 1.00 78.69 286 ALA A CA 1
ATOM 2140 C C . ALA A 1 286 ? 4.421 -19.090 0.875 1.00 78.69 286 ALA A C 1
ATOM 2142 O O . ALA A 1 286 ? 4.099 -20.265 1.008 1.00 78.69 286 ALA A O 1
ATOM 2143 N N . GLY A 1 287 ? 5.601 -18.716 0.374 1.00 78.06 287 GLY A N 1
ATOM 2144 C CA . GLY A 1 287 ? 6.688 -19.675 0.186 1.00 78.06 287 GLY A CA 1
ATOM 2145 C C . GLY A 1 287 ? 7.163 -20.204 1.539 1.00 78.06 287 GLY A C 1
ATOM 2146 O O . GLY A 1 287 ? 7.312 -19.417 2.480 1.00 78.06 287 GLY A O 1
ATOM 2147 N N . ASP A 1 288 ? 7.399 -21.509 1.638 1.00 82.94 288 ASP A N 1
ATOM 2148 C CA . ASP A 1 288 ? 7.864 -22.165 2.868 1.00 82.94 288 ASP A CA 1
ATOM 2149 C C . ASP A 1 288 ? 9.394 -22.223 2.974 1.00 82.94 288 ASP A C 1
ATOM 2151 O O . ASP A 1 288 ? 9.933 -22.694 3.974 1.00 82.94 288 ASP A O 1
ATOM 2155 N N . ASP A 1 289 ? 10.111 -21.714 1.972 1.00 86.25 289 ASP A N 1
ATOM 2156 C CA . ASP A 1 289 ? 11.565 -21.624 1.985 1.00 86.25 289 ASP A CA 1
ATOM 2157 C C . ASP A 1 289 ? 12.078 -20.605 3.024 1.00 86.25 289 ASP A C 1
ATOM 2159 O O . ASP A 1 289 ? 11.390 -19.657 3.418 1.00 86.25 289 ASP A O 1
ATOM 2163 N N . VAL A 1 290 ? 13.322 -20.801 3.474 1.00 87.62 290 VAL A N 1
ATOM 2164 C CA . VAL A 1 290 ? 13.946 -19.984 4.530 1.00 87.62 290 VAL A CA 1
ATOM 2165 C C . VAL A 1 290 ? 13.986 -18.503 4.154 1.00 87.62 290 VAL A C 1
ATOM 2167 O O . VAL A 1 290 ? 13.759 -17.654 5.016 1.00 87.62 290 VAL A O 1
ATOM 2170 N N . LEU A 1 291 ? 14.237 -18.176 2.882 1.00 87.94 291 LEU A N 1
ATOM 2171 C CA . LEU A 1 291 ? 14.287 -16.790 2.422 1.00 87.94 291 LEU A CA 1
ATOM 2172 C C . LEU A 1 291 ? 12.915 -16.126 2.576 1.00 87.94 291 LEU A C 1
ATOM 2174 O O . LEU A 1 291 ? 12.830 -15.064 3.190 1.00 87.94 291 LEU A O 1
ATOM 2178 N N . SER A 1 292 ? 11.847 -16.763 2.098 1.00 85.31 292 SER A N 1
ATOM 2179 C CA . SER A 1 292 ? 10.475 -16.266 2.235 1.00 85.31 292 SER A CA 1
ATOM 2180 C C . SER A 1 292 ? 10.050 -16.122 3.703 1.00 85.31 292 SER A C 1
ATOM 2182 O O . SER A 1 292 ? 9.432 -15.125 4.088 1.00 85.31 292 SER A O 1
ATOM 2184 N N . GLN A 1 293 ? 10.422 -17.069 4.570 1.00 87.06 293 GLN A N 1
ATOM 2185 C CA . GLN A 1 293 ? 10.145 -16.976 6.009 1.00 87.06 293 GLN A CA 1
ATOM 2186 C C . GLN A 1 293 ? 10.865 -15.789 6.663 1.00 87.06 293 GLN A C 1
ATOM 2188 O O . GLN A 1 293 ? 10.233 -14.988 7.361 1.00 87.06 293 GLN A O 1
ATOM 2193 N N . VAL A 1 294 ? 12.170 -15.650 6.416 1.00 87.81 294 VAL A N 1
ATOM 2194 C CA . VAL A 1 294 ? 12.991 -14.559 6.958 1.00 87.81 294 VAL A CA 1
ATOM 2195 C C . VAL A 1 294 ? 12.513 -13.213 6.421 1.00 87.81 294 VAL A C 1
ATOM 2197 O O . VAL A 1 294 ? 12.334 -12.280 7.202 1.00 87.81 294 VAL A O 1
ATOM 2200 N N . ALA A 1 295 ? 12.230 -13.112 5.123 1.00 88.25 295 ALA A N 1
ATOM 2201 C CA . ALA A 1 295 ? 11.733 -11.890 4.504 1.00 88.25 295 ALA A CA 1
ATOM 2202 C C . ALA A 1 295 ? 10.421 -11.426 5.144 1.00 88.25 295 ALA A C 1
ATOM 2204 O O . ALA A 1 295 ? 10.300 -10.256 5.502 1.00 88.25 295 ALA A O 1
ATOM 2205 N N . ARG A 1 296 ? 9.463 -12.331 5.381 1.00 88.44 296 ARG A N 1
ATOM 2206 C CA . ARG A 1 296 ? 8.207 -11.990 6.071 1.00 88.44 296 ARG A CA 1
ATOM 2207 C C . ARG A 1 296 ? 8.414 -11.595 7.524 1.00 88.44 296 ARG A C 1
ATOM 2209 O O . ARG A 1 296 ? 7.747 -10.677 8.003 1.00 88.44 296 ARG A O 1
ATOM 2216 N N . LEU A 1 297 ? 9.314 -12.279 8.227 1.00 86.75 297 LEU A N 1
ATOM 2217 C CA . LEU A 1 297 ? 9.636 -11.950 9.611 1.00 86.75 297 LEU A CA 1
ATOM 2218 C C . LEU A 1 297 ? 10.227 -10.540 9.698 1.00 86.75 297 LEU A C 1
ATOM 2220 O O . LEU A 1 297 ? 9.745 -9.726 10.482 1.00 86.75 297 LEU A O 1
ATOM 2224 N N . LEU A 1 298 ? 11.194 -10.217 8.838 1.00 86.25 298 LEU A N 1
ATOM 2225 C CA . LEU A 1 298 ? 11.794 -8.884 8.750 1.00 86.25 298 LEU A CA 1
ATOM 2226 C C . LEU A 1 298 ? 10.783 -7.828 8.288 1.00 86.25 298 LEU A C 1
ATOM 2228 O O . LEU A 1 298 ? 10.724 -6.736 8.850 1.00 86.25 298 LEU A O 1
ATOM 2232 N N . ALA A 1 299 ? 9.930 -8.164 7.321 1.00 85.94 299 ALA A N 1
ATOM 2233 C CA . ALA A 1 299 ? 8.885 -7.273 6.831 1.00 85.94 299 ALA A CA 1
ATOM 2234 C C . ALA A 1 299 ? 7.856 -6.923 7.916 1.00 85.94 299 ALA A C 1
ATOM 2236 O O . ALA A 1 299 ? 7.270 -5.846 7.880 1.00 85.94 299 ALA A O 1
ATOM 2237 N N . ARG A 1 300 ? 7.640 -7.800 8.899 1.00 83.44 300 ARG A N 1
ATOM 2238 C CA . ARG A 1 300 ? 6.714 -7.560 10.017 1.00 83.44 300 ARG A CA 1
ATOM 2239 C C . ARG A 1 300 ? 7.406 -7.049 11.280 1.00 83.44 300 ARG A C 1
ATOM 2241 O O . ARG A 1 300 ? 6.722 -6.560 12.176 1.00 83.44 300 ARG A O 1
ATOM 2248 N N . ALA A 1 301 ? 8.732 -7.136 11.357 1.00 78.81 301 ALA A N 1
ATOM 2249 C CA . ALA A 1 301 ? 9.497 -6.670 12.503 1.00 78.81 301 ALA A CA 1
ATOM 2250 C C . ALA A 1 301 ? 9.410 -5.137 12.639 1.00 78.81 301 ALA A C 1
ATOM 2252 O O . ALA A 1 301 ? 9.433 -4.435 11.625 1.00 78.81 301 ALA A O 1
ATOM 2253 N N . PRO A 1 302 ? 9.339 -4.579 13.859 1.00 68.56 302 PRO A N 1
ATOM 2254 C CA . PRO A 1 302 ? 9.438 -3.135 14.066 1.00 68.56 302 PRO A CA 1
ATOM 2255 C C . PRO A 1 302 ? 10.728 -2.582 13.440 1.00 68.56 302 PRO A C 1
ATOM 2257 O O . PRO A 1 302 ? 11.777 -3.221 13.540 1.00 68.56 302 PRO A O 1
ATOM 2260 N N . SER A 1 303 ? 10.656 -1.418 12.789 1.00 59.03 303 SER A N 1
ATOM 2261 C CA . SER A 1 303 ? 11.856 -0.698 12.350 1.00 59.03 303 SER A CA 1
ATOM 2262 C C . SER A 1 303 ? 12.659 -0.292 13.592 1.00 59.03 303 SER A C 1
ATOM 2264 O O . SER A 1 303 ? 12.098 0.314 14.505 1.00 59.03 303 SER A O 1
ATOM 2266 N N . ARG A 1 304 ? 13.929 -0.712 13.663 1.00 44.06 304 ARG A N 1
ATOM 2267 C CA . ARG A 1 304 ? 14.869 -0.306 14.722 1.00 44.06 304 ARG A CA 1
ATOM 2268 C C . ARG A 1 304 ? 15.420 1.086 14.442 1.00 44.06 304 ARG A C 1
ATOM 2270 O O . ARG A 1 304 ? 15.631 1.384 13.247 1.00 44.06 304 ARG A O 1
#

Radius of gyration: 26.21 Å; chains: 1; bounding box: 106×66×59 Å